Protein AF-A0A498INM0-F1 (afdb_monomer)

Secondary structure (DSSP, 8-state):
---S-SGGGTS--BPPPGGGHHHHHHHHHHHT---SBHHHHHHHTB-TT-SSS--THHHHHHHHHHHHHHHHHHHHHH-TT--HHHHHHHHHHHS-HHHHHHHHHHTTGGGG-B---HHHHHHHHHHHHHHHHHTTS-GGGGGT-TTS---HHHHHHHHHHHHHHHHHTTT-HHHHHHS--STHHHHSSHHHHS--

Radius of gyration: 17.21 Å; Cα contacts (8 Å, |Δi|>4): 238; chains: 1; bounding box: 38×38×50 Å

Organism: Malus domestica (NCBI:txid3750)

Structure (mmCIF, N/CA/C/O backbone):
data_AF-A0A498INM0-F1
#
_entry.id   AF-A0A498INM0-F1
#
loop_
_atom_site.group_PDB
_atom_site.id
_atom_site.type_symbol
_atom_site.label_atom_id
_atom_site.label_alt_id
_atom_site.label_comp_id
_atom_site.label_asym_id
_atom_site.label_entity_id
_atom_site.label_seq_id
_atom_site.pdbx_PDB_ins_code
_atom_site.Cartn_x
_atom_site.Cartn_y
_atom_site.Cartn_z
_atom_site.occupancy
_atom_site.B_iso_or_equiv
_atom_site.auth_seq_id
_atom_site.auth_comp_id
_atom_site.auth_asym_id
_atom_site.auth_atom_id
_atom_site.pdbx_PDB_model_num
ATOM 1 N N . MET A 1 1 ? 7.827 18.579 -17.043 1.00 36.16 1 MET A N 1
ATOM 2 C CA . MET A 1 1 ? 6.729 18.097 -17.907 1.00 36.16 1 MET A CA 1
ATOM 3 C C . MET A 1 1 ? 5.578 17.664 -17.006 1.00 36.16 1 MET A C 1
ATOM 5 O O . MET A 1 1 ? 5.654 16.605 -16.401 1.00 36.16 1 MET A O 1
ATOM 9 N N . LYS A 1 2 ? 4.585 18.543 -16.798 1.00 40.03 2 LYS A N 1
ATOM 10 C CA . LYS A 1 2 ? 3.375 18.254 -16.011 1.00 40.03 2 LYS A CA 1
ATOM 11 C C . LYS A 1 2 ? 2.430 17.431 -16.885 1.00 40.03 2 LYS A C 1
ATOM 13 O O . LYS A 1 2 ? 1.734 17.988 -17.725 1.00 40.03 2 LYS A O 1
ATOM 18 N N . LEU A 1 3 ? 2.437 16.120 -16.713 1.00 40.34 3 LEU A N 1
ATOM 19 C CA . LEU A 1 3 ? 1.325 15.263 -17.110 1.00 40.34 3 LEU A CA 1
ATOM 20 C C . LEU A 1 3 ? 0.673 14.816 -15.796 1.00 40.34 3 LEU A C 1
ATOM 22 O O . LEU A 1 3 ? 1.396 14.590 -14.835 1.00 40.34 3 LEU A O 1
ATOM 26 N N . PHE A 1 4 ? -0.655 14.722 -15.741 1.00 43.41 4 PHE A N 1
ATOM 27 C CA . PHE A 1 4 ? -1.456 14.305 -14.571 1.00 43.41 4 PHE A CA 1
ATOM 28 C C . PHE A 1 4 ? -1.845 15.384 -13.550 1.00 43.41 4 PHE A C 1
ATOM 30 O O . PHE A 1 4 ? -1.725 15.168 -12.352 1.00 43.41 4 PHE A O 1
ATOM 37 N N . THR A 1 5 ? -2.413 16.510 -13.989 1.00 41.59 5 THR A N 1
ATOM 38 C CA . THR A 1 5 ? -3.389 17.232 -13.145 1.00 41.59 5 THR A CA 1
ATOM 39 C C . THR A 1 5 ? -4.464 17.882 -14.013 1.00 41.59 5 THR A C 1
ATOM 41 O O . THR A 1 5 ? -4.402 19.063 -14.348 1.00 41.59 5 THR A O 1
ATOM 44 N N . THR A 1 6 ? -5.456 17.092 -14.405 1.00 38.94 6 THR A N 1
ATOM 45 C CA . THR A 1 6 ? -6.797 17.574 -14.769 1.00 38.94 6 THR A CA 1
ATOM 46 C C . THR A 1 6 ? -7.778 16.488 -14.344 1.00 38.94 6 THR A C 1
ATOM 48 O O . THR A 1 6 ? -7.463 15.307 -14.494 1.00 38.94 6 THR A O 1
ATOM 51 N N . SER A 1 7 ? -8.942 16.852 -13.802 1.00 46.72 7 SER A N 1
ATOM 52 C CA . SER A 1 7 ? -9.977 15.895 -13.364 1.00 46.72 7 SER A CA 1
ATOM 53 C C . SER A 1 7 ? -10.361 14.898 -14.468 1.00 46.72 7 SER A C 1
ATOM 55 O O . SER A 1 7 ? -10.573 13.728 -14.186 1.00 46.72 7 SER A O 1
ATOM 57 N N . ALA A 1 8 ? -10.288 15.316 -15.736 1.00 45.91 8 ALA A N 1
ATOM 58 C CA . ALA A 1 8 ? -10.492 14.471 -16.916 1.00 45.91 8 ALA A CA 1
ATOM 59 C C . ALA A 1 8 ? -9.473 13.319 -17.103 1.00 45.91 8 ALA A C 1
ATOM 61 O O . ALA A 1 8 ? -9.671 12.458 -17.955 1.00 45.91 8 ALA A O 1
ATOM 62 N N . SER A 1 9 ? -8.360 13.300 -16.358 1.00 53.38 9 SER A N 1
ATOM 63 C CA . SER A 1 9 ? -7.307 12.279 -16.483 1.00 53.38 9 SER A CA 1
ATOM 64 C C . SER A 1 9 ? -7.474 11.065 -15.562 1.00 53.38 9 SER A C 1
ATOM 66 O O . SER A 1 9 ? -6.839 10.044 -15.825 1.00 53.38 9 SER A O 1
ATOM 68 N N . LEU A 1 10 ? -8.314 11.149 -14.519 1.00 54.47 10 LEU A N 1
ATOM 69 C CA . LEU A 1 10 ? -8.548 10.029 -13.595 1.00 54.47 10 LEU A CA 1
ATOM 70 C C . LEU A 1 10 ? -9.500 8.973 -14.174 1.00 54.47 10 LEU A C 1
ATOM 72 O O . LEU A 1 10 ? -9.303 7.791 -13.922 1.00 54.47 10 LEU A O 1
ATOM 76 N N . ASP A 1 11 ? -10.461 9.377 -15.007 1.00 59.47 11 ASP A N 1
ATOM 77 C CA . ASP A 1 11 ? -11.461 8.474 -15.603 1.00 59.47 11 ASP A CA 1
ATOM 78 C C . ASP A 1 11 ? -10.972 7.738 -16.860 1.00 59.47 11 ASP A C 1
ATOM 80 O O . ASP A 1 11 ? -11.730 7.022 -17.515 1.00 59.47 11 ASP A O 1
ATOM 84 N N . ARG A 1 12 ? -9.705 7.924 -17.244 1.00 72.62 12 ARG A N 1
ATOM 85 C CA . ARG A 1 12 ? -9.164 7.328 -18.463 1.00 72.62 12 ARG A CA 1
ATOM 86 C C . ARG A 1 12 ? -8.779 5.877 -18.211 1.00 72.62 12 ARG A C 1
ATOM 88 O O . ARG A 1 12 ? -7.873 5.607 -17.424 1.00 72.62 12 ARG A O 1
ATOM 95 N N . GLU A 1 13 ? -9.397 4.966 -18.955 1.00 83.69 13 GLU A N 1
ATOM 96 C CA . GLU A 1 13 ? -8.939 3.582 -19.013 1.00 83.69 13 GLU A CA 1
ATOM 97 C C . GLU A 1 13 ? -7.529 3.536 -19.605 1.00 83.69 13 GLU A C 1
ATOM 99 O O . GLU A 1 13 ? -7.297 3.876 -20.770 1.00 83.69 13 GLU A O 1
ATOM 104 N N . LEU A 1 14 ? -6.559 3.171 -18.772 1.00 88.50 14 LEU A N 1
ATOM 105 C CA . LEU A 1 14 ? -5.150 3.153 -19.136 1.00 88.50 14 LEU A CA 1
ATOM 106 C C . LEU A 1 14 ? -4.568 1.792 -18.805 1.00 88.50 14 LEU A C 1
ATOM 108 O O . LEU A 1 14 ? -4.670 1.315 -17.680 1.00 88.50 14 LEU A O 1
ATOM 112 N N . GLN A 1 15 ? -3.922 1.197 -19.800 1.00 91.50 15 GLN A N 1
ATOM 113 C CA . GLN A 1 15 ? -3.212 -0.066 -19.655 1.00 91.50 15 GLN A CA 1
ATOM 114 C C . GLN A 1 15 ? -1.792 0.172 -19.111 1.00 91.50 15 GLN A C 1
ATOM 116 O O . GLN A 1 15 ? -1.214 1.245 -19.362 1.00 91.50 15 GLN A O 1
ATOM 121 N N . PRO A 1 16 ? -1.229 -0.804 -18.373 1.00 91.69 16 PRO A N 1
ATOM 122 C CA . PRO A 1 16 ? 0.144 -0.726 -17.893 1.00 91.69 16 PRO A CA 1
ATOM 123 C C . PRO A 1 16 ? 1.129 -0.859 -19.061 1.00 91.69 16 PRO A C 1
ATOM 125 O O . PRO A 1 16 ? 0.754 -1.230 -20.179 1.00 91.69 16 PRO A O 1
ATOM 128 N N . SER A 1 17 ? 2.401 -0.567 -18.808 1.00 92.38 17 SER A N 1
ATOM 129 C CA . SER A 1 17 ? 3.482 -0.930 -19.724 1.00 92.38 17 SER A CA 1
ATOM 130 C C . SER A 1 17 ? 3.533 -2.447 -19.946 1.00 92.38 17 SER A C 1
ATOM 132 O O . SER A 1 17 ? 3.092 -3.234 -19.105 1.00 92.38 17 SER A O 1
ATOM 134 N N . LEU A 1 18 ? 4.072 -2.867 -21.097 1.00 92.19 18 LEU A N 1
ATOM 135 C CA . LEU A 1 18 ? 4.142 -4.284 -21.464 1.00 92.19 18 LEU A CA 1
ATOM 136 C C . LEU A 1 18 ? 4.908 -5.104 -20.415 1.00 92.19 18 LEU A C 1
ATOM 138 O O . LEU A 1 18 ? 4.471 -6.191 -20.057 1.00 92.19 18 LEU A O 1
ATOM 142 N N . GLU A 1 19 ? 5.994 -4.538 -19.887 1.00 92.50 19 GLU A N 1
ATOM 143 C CA . GLU A 1 19 ? 6.854 -5.151 -18.868 1.00 92.50 19 GLU A CA 1
ATOM 144 C C . GLU A 1 19 ? 6.132 -5.376 -17.533 1.00 92.50 19 GLU A C 1
ATOM 146 O O . GLU A 1 19 ? 6.412 -6.345 -16.838 1.00 92.50 19 GLU A O 1
ATOM 151 N N . MET A 1 20 ? 5.187 -4.500 -17.176 1.00 95.38 20 MET A N 1
ATOM 152 C CA . MET A 1 20 ? 4.489 -4.543 -15.885 1.00 95.38 20 MET A CA 1
ATOM 153 C C . MET A 1 20 ? 3.111 -5.198 -15.955 1.00 95.38 20 MET A C 1
ATOM 155 O O . MET A 1 20 ? 2.422 -5.286 -14.939 1.00 95.38 20 MET A O 1
ATOM 159 N N . LYS A 1 21 ? 2.686 -5.662 -17.135 1.00 95.38 21 LYS A N 1
ATOM 160 C CA . L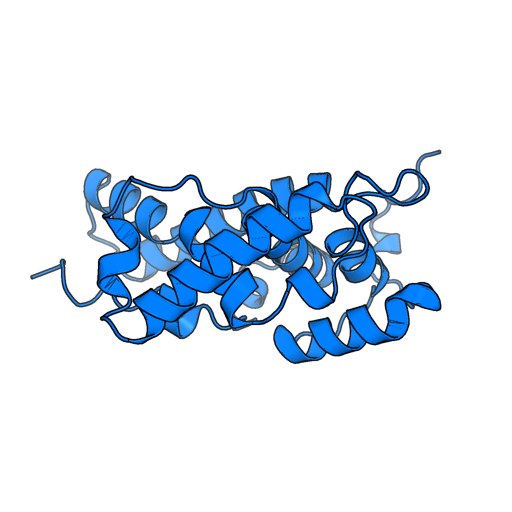YS A 1 21 ? 1.335 -6.186 -17.361 1.00 95.38 21 LYS A CA 1
ATOM 161 C C . LYS A 1 21 ? 0.989 -7.351 -16.434 1.00 95.38 21 LYS A C 1
ATOM 163 O O . LYS A 1 21 ? -0.100 -7.358 -15.853 1.00 95.38 21 LYS A O 1
ATOM 168 N N . ASP A 1 22 ? 1.904 -8.300 -16.279 1.00 96.75 22 ASP A N 1
ATOM 169 C CA . ASP A 1 22 ? 1.677 -9.493 -15.463 1.00 96.75 22 ASP A CA 1
ATOM 170 C C . ASP A 1 22 ? 1.673 -9.147 -13.972 1.00 96.75 22 ASP A C 1
ATOM 172 O O . ASP A 1 22 ? 0.740 -9.527 -13.263 1.00 96.75 22 ASP A O 1
ATOM 176 N N . SER A 1 23 ? 2.630 -8.328 -13.523 1.00 96.62 23 SER A N 1
ATOM 177 C CA . SER A 1 23 ? 2.710 -7.840 -12.141 1.00 96.62 23 SER A CA 1
ATOM 178 C C . SER A 1 23 ? 1.467 -7.063 -11.719 1.00 96.62 23 SER A C 1
ATOM 180 O O . SER A 1 23 ? 0.902 -7.309 -10.655 1.00 96.62 23 SER A O 1
ATOM 182 N N . VAL A 1 24 ? 0.990 -6.163 -12.580 1.00 96.62 24 VAL A N 1
ATOM 183 C CA . VAL A 1 24 ? -0.244 -5.404 -12.353 1.00 96.62 24 VAL A CA 1
ATOM 184 C C . VAL A 1 24 ? -1.444 -6.345 -12.287 1.00 96.62 24 VAL A C 1
ATOM 186 O O . VAL A 1 24 ? -2.212 -6.276 -11.335 1.00 96.62 24 VAL A O 1
ATOM 189 N N . THR A 1 25 ? -1.582 -7.273 -13.236 1.00 96.06 25 THR A N 1
ATOM 190 C CA . THR A 1 25 ? -2.710 -8.221 -13.261 1.00 96.06 25 THR A CA 1
ATOM 191 C C . THR A 1 25 ? -2.727 -9.133 -12.031 1.00 96.06 25 THR A C 1
ATOM 193 O O . THR A 1 25 ? -3.792 -9.457 -11.505 1.00 96.06 25 THR A O 1
ATOM 196 N N . ALA A 1 26 ? -1.558 -9.574 -11.564 1.00 95.44 26 ALA A N 1
ATOM 197 C CA . ALA A 1 26 ? -1.440 -10.363 -10.346 1.00 95.44 26 ALA A CA 1
ATOM 198 C C . ALA A 1 26 ? -1.811 -9.536 -9.109 1.00 95.44 26 ALA A C 1
ATOM 200 O O . ALA A 1 26 ? -2.607 -9.991 -8.287 1.00 95.44 26 ALA A O 1
ATOM 201 N N . MET A 1 27 ? -1.316 -8.299 -9.019 1.00 94.50 27 MET A N 1
ATOM 202 C CA . MET A 1 27 ? -1.630 -7.407 -7.909 1.00 94.50 27 MET A CA 1
ATOM 203 C C . MET A 1 27 ? -3.126 -7.071 -7.845 1.00 94.50 27 MET A C 1
ATOM 205 O O . MET A 1 27 ? -3.697 -7.140 -6.763 1.00 94.50 27 MET A O 1
ATOM 209 N N . GLU A 1 28 ? -3.796 -6.821 -8.978 1.00 93.88 28 GLU A N 1
ATOM 210 C CA . GLU A 1 28 ? -5.260 -6.632 -9.050 1.00 93.88 28 GLU A CA 1
ATOM 211 C C . GLU A 1 28 ? -6.034 -7.793 -8.414 1.00 93.88 28 GLU A C 1
ATOM 213 O O . GLU A 1 28 ? -6.997 -7.580 -7.674 1.00 93.88 28 GLU A O 1
ATOM 218 N N . LYS A 1 29 ? -5.588 -9.033 -8.656 1.00 92.25 29 LYS A N 1
ATOM 219 C CA . LYS A 1 29 ? -6.187 -10.233 -8.053 1.00 92.25 29 LYS A CA 1
ATOM 220 C C . LYS A 1 29 ? -5.929 -10.309 -6.552 1.00 92.25 29 LYS A C 1
ATOM 222 O O . LYS A 1 29 ? -6.833 -10.685 -5.813 1.00 92.25 29 LYS A O 1
ATOM 227 N N . ILE A 1 30 ? -4.722 -9.954 -6.107 1.00 90.00 30 ILE A N 1
ATOM 228 C CA . ILE A 1 30 ? -4.337 -9.975 -4.688 1.00 90.00 30 ILE A CA 1
ATOM 229 C C . ILE A 1 30 ? -5.150 -8.958 -3.884 1.00 90.00 30 ILE A C 1
ATOM 231 O O . ILE A 1 30 ? -5.625 -9.280 -2.795 1.00 90.00 30 ILE A O 1
ATOM 235 N N . VAL A 1 31 ? -5.329 -7.743 -4.411 1.00 89.06 31 VAL A N 1
ATOM 236 C CA . VAL A 1 31 ? -6.095 -6.688 -3.725 1.00 89.06 31 VAL A CA 1
ATOM 237 C C . VAL A 1 31 ? -7.600 -6.776 -3.963 1.00 89.06 31 VAL A C 1
ATOM 239 O O . VAL A 1 31 ? -8.363 -6.124 -3.255 1.00 89.06 31 VAL A O 1
ATOM 242 N N . GLY A 1 32 ? -8.038 -7.570 -4.944 1.00 89.88 32 GLY A N 1
ATOM 243 C CA . GLY A 1 32 ? -9.448 -7.715 -5.300 1.00 89.88 32 GLY A CA 1
ATOM 244 C C . GLY A 1 32 ? -10.058 -6.453 -5.919 1.00 89.88 32 GLY A C 1
ATOM 245 O O . GLY A 1 32 ? -11.260 -6.234 -5.785 1.00 89.88 32 GLY A O 1
ATOM 246 N N . HIS A 1 33 ? -9.246 -5.619 -6.579 1.00 90.88 33 HIS A N 1
ATOM 247 C CA . HIS A 1 33 ? -9.669 -4.372 -7.228 1.00 90.88 33 HIS A CA 1
ATOM 248 C C . HIS A 1 33 ? -9.219 -4.365 -8.688 1.00 90.88 33 HIS A C 1
ATOM 250 O O . HIS A 1 33 ? -8.045 -4.586 -8.978 1.00 90.88 33 HIS A O 1
ATOM 256 N N . ASN A 1 34 ? -10.154 -4.106 -9.602 1.00 92.56 34 ASN A N 1
ATOM 257 C CA . ASN A 1 34 ? -9.868 -3.949 -11.027 1.00 92.56 34 ASN A CA 1
ATOM 258 C C . ASN A 1 34 ? -9.750 -2.456 -11.334 1.00 92.56 34 ASN A C 1
ATOM 260 O O . ASN A 1 34 ? -10.729 -1.721 -11.183 1.00 92.56 34 ASN A O 1
ATOM 264 N N . PHE A 1 35 ? -8.559 -2.015 -11.730 1.00 93.00 35 PHE A N 1
ATOM 265 C CA . PHE A 1 35 ? -8.279 -0.600 -11.929 1.00 93.00 35 PHE A CA 1
ATOM 266 C C . PHE A 1 35 ? -8.770 -0.146 -13.294 1.00 93.00 35 PHE A C 1
ATOM 268 O O . PHE A 1 35 ? -8.470 -0.766 -14.320 1.00 93.00 35 PHE A O 1
ATOM 275 N N . LYS A 1 36 ? -9.422 1.018 -13.327 1.00 92.50 36 LYS A N 1
ATOM 276 C CA . LYS A 1 36 ? -9.659 1.720 -14.594 1.00 92.50 36 LYS A CA 1
ATOM 277 C C . LYS A 1 36 ? -8.329 2.228 -15.138 1.00 92.50 36 LYS A C 1
ATOM 279 O O . LYS A 1 36 ? -7.974 1.989 -16.293 1.00 92.50 36 LYS A O 1
ATOM 284 N N . ASN A 1 37 ? -7.551 2.886 -14.282 1.00 93.00 37 ASN A N 1
ATOM 285 C CA . ASN A 1 37 ? -6.231 3.386 -14.630 1.00 93.00 37 ASN A CA 1
ATOM 286 C C . ASN A 1 37 ? -5.133 2.488 -14.046 1.00 93.00 37 ASN A C 1
ATOM 288 O O . ASN A 1 37 ? -4.579 2.749 -12.976 1.00 93.00 37 ASN A O 1
ATOM 292 N N . LYS A 1 38 ? -4.753 1.448 -14.793 1.00 95.19 38 LYS A N 1
ATOM 293 C CA . LYS A 1 38 ? -3.728 0.477 -14.381 1.00 95.19 38 LYS A CA 1
ATOM 294 C C . LYS A 1 38 ? -2.323 1.070 -14.263 1.00 95.19 38 LYS A C 1
ATOM 296 O O . LYS A 1 38 ? -1.463 0.480 -13.613 1.00 95.19 38 LYS A O 1
ATOM 301 N N . ARG A 1 39 ? -2.079 2.257 -14.835 1.00 94.56 39 ARG A N 1
ATOM 302 C CA . ARG A 1 39 ? -0.809 2.975 -14.643 1.00 94.56 39 ARG A CA 1
ATOM 303 C C . ARG A 1 39 ? -0.640 3.499 -13.219 1.00 94.56 39 ARG A C 1
ATOM 305 O O . ARG A 1 39 ? 0.496 3.675 -12.795 1.00 94.56 39 ARG A O 1
ATOM 312 N N . LEU A 1 40 ? -1.731 3.708 -12.475 1.00 95.12 40 LEU A N 1
ATOM 313 C CA . LEU A 1 40 ? -1.651 4.024 -11.045 1.00 95.12 40 LEU A CA 1
ATOM 314 C C . LEU A 1 40 ? -1.059 2.852 -10.263 1.00 95.12 40 LEU A C 1
ATOM 316 O O . LEU A 1 40 ? -0.190 3.059 -9.419 1.00 95.12 40 LEU A O 1
ATOM 320 N N . LEU A 1 41 ? -1.492 1.625 -10.573 1.00 96.31 41 LEU A N 1
ATOM 321 C CA . LEU A 1 41 ? -0.945 0.429 -9.941 1.00 96.31 41 LEU A CA 1
ATOM 322 C C . LEU A 1 41 ? 0.499 0.172 -10.379 1.00 96.31 41 LEU A C 1
ATOM 324 O O . LEU A 1 41 ? 1.338 -0.159 -9.551 1.00 96.31 41 LEU A O 1
ATOM 328 N N . GLU A 1 42 ? 0.821 0.393 -11.655 1.00 96.88 42 GLU A N 1
ATOM 329 C CA . GLU A 1 42 ? 2.207 0.331 -12.127 1.00 96.88 42 GLU A CA 1
ATOM 330 C C . GLU A 1 42 ? 3.119 1.310 -11.365 1.00 96.88 42 GLU A C 1
ATOM 332 O O . GLU A 1 42 ? 4.204 0.929 -10.923 1.00 96.88 42 GLU A O 1
ATOM 337 N N . GLU A 1 43 ? 2.685 2.560 -11.177 1.00 96.75 43 GLU A N 1
ATOM 338 C CA . GLU A 1 43 ? 3.424 3.550 -10.390 1.00 96.75 43 GLU A CA 1
ATOM 339 C C . GLU A 1 43 ? 3.579 3.105 -8.928 1.00 96.75 43 GLU A C 1
ATOM 341 O O . GLU A 1 43 ? 4.674 3.192 -8.371 1.00 96.75 43 GLU A O 1
ATOM 346 N N . ALA A 1 44 ? 2.516 2.571 -8.320 1.00 97.19 44 ALA A N 1
ATOM 347 C CA . ALA A 1 44 ? 2.548 2.044 -6.956 1.00 97.19 44 ALA A CA 1
ATOM 348 C C . ALA A 1 44 ? 3.540 0.881 -6.780 1.00 97.19 44 ALA A C 1
ATOM 350 O O . ALA A 1 44 ? 4.107 0.726 -5.698 1.00 97.19 44 ALA A O 1
ATOM 351 N N . LEU A 1 45 ? 3.791 0.117 -7.845 1.00 97.06 45 LEU A N 1
ATOM 352 C CA . LEU A 1 45 ? 4.730 -1.004 -7.893 1.00 97.06 45 LEU A CA 1
ATOM 353 C C . LEU A 1 45 ? 6.106 -0.621 -8.463 1.00 97.06 45 LEU A C 1
ATOM 355 O O . LEU A 1 45 ? 6.868 -1.496 -8.864 1.00 97.06 45 LEU A O 1
ATOM 359 N N . THR A 1 46 ? 6.460 0.667 -8.511 1.00 96.38 46 THR A N 1
ATOM 360 C CA . THR A 1 46 ? 7.754 1.121 -9.048 1.00 96.38 46 THR A CA 1
ATOM 361 C C . THR A 1 46 ? 8.619 1.770 -7.975 1.00 96.38 46 THR A C 1
ATOM 363 O O . THR A 1 46 ? 8.308 2.848 -7.466 1.00 96.38 46 THR A O 1
ATOM 366 N N . HIS A 1 47 ? 9.740 1.131 -7.638 1.00 95.88 47 HIS A N 1
ATOM 367 C CA . HIS A 1 47 ? 10.697 1.648 -6.661 1.00 95.88 47 HIS A CA 1
ATOM 368 C C . HIS A 1 47 ? 11.537 2.805 -7.227 1.00 95.88 47 HIS A C 1
ATOM 370 O O . HIS A 1 47 ? 11.827 2.865 -8.420 1.00 95.88 47 HIS A O 1
ATOM 376 N N . SER A 1 48 ? 12.010 3.702 -6.355 1.00 93.25 48 SER A N 1
ATOM 377 C CA . SER A 1 48 ? 12.806 4.882 -6.733 1.00 93.25 48 SER A CA 1
ATOM 378 C C . SER A 1 48 ? 14.182 4.575 -7.332 1.00 93.25 48 SER A C 1
ATOM 380 O O . SER A 1 48 ? 14.821 5.473 -7.868 1.00 93.25 48 SER A O 1
ATOM 382 N N . SER A 1 49 ? 14.648 3.323 -7.273 1.00 93.06 49 SER A N 1
ATOM 383 C CA . SER A 1 49 ? 15.837 2.879 -8.024 1.00 93.06 49 SER A CA 1
ATOM 384 C C . SER A 1 49 ? 15.621 2.909 -9.540 1.00 93.06 49 SER A C 1
ATOM 386 O O . SER A 1 49 ? 16.584 2.878 -10.296 1.00 93.06 49 SER A O 1
ATOM 388 N N . ILE A 1 50 ? 14.365 2.920 -9.989 1.00 94.25 50 ILE A N 1
ATOM 389 C CA . ILE A 1 50 ? 13.995 3.009 -11.396 1.00 94.25 50 ILE A CA 1
ATOM 390 C C . ILE A 1 50 ? 13.771 4.483 -11.731 1.00 94.25 50 ILE A C 1
ATOM 392 O O . ILE A 1 50 ? 12.755 5.066 -11.371 1.00 94.25 50 ILE A O 1
ATOM 396 N N . THR A 1 51 ? 14.731 5.103 -12.409 1.00 89.75 51 THR A N 1
ATOM 397 C CA . THR A 1 51 ? 14.757 6.562 -12.609 1.00 89.75 51 THR A CA 1
ATOM 398 C C . THR A 1 51 ? 13.906 7.049 -13.782 1.00 89.75 51 THR A C 1
ATOM 400 O O . THR A 1 51 ? 13.524 8.217 -13.819 1.00 89.75 51 THR A O 1
ATOM 403 N N . TYR A 1 52 ? 13.589 6.170 -14.737 1.00 88.31 52 TYR A N 1
ATOM 404 C CA . TYR A 1 52 ? 12.838 6.517 -15.951 1.00 88.31 52 TYR A CA 1
ATOM 405 C C . TYR A 1 52 ? 11.317 6.585 -15.747 1.00 88.31 52 TYR A C 1
ATOM 407 O O . TYR A 1 52 ? 10.610 7.123 -16.599 1.00 88.31 52 TYR A O 1
ATOM 415 N N . PHE A 1 53 ? 10.810 6.060 -14.630 1.00 89.62 53 PHE A N 1
ATOM 416 C CA . PHE A 1 53 ? 9.383 5.997 -14.320 1.00 89.62 53 PHE A CA 1
ATOM 417 C C . PHE A 1 53 ? 9.076 6.727 -13.004 1.00 89.62 53 PHE A C 1
ATOM 419 O O . PHE A 1 53 ? 9.933 6.786 -12.120 1.00 89.62 53 PHE A O 1
ATOM 426 N N . PRO A 1 54 ? 7.859 7.277 -12.833 1.00 90.38 54 PRO A N 1
ATOM 427 C CA . PRO A 1 54 ? 7.421 7.784 -11.540 1.00 90.38 54 PRO A CA 1
ATOM 428 C C . PRO A 1 54 ? 7.495 6.685 -10.477 1.00 90.38 54 PRO A C 1
ATOM 430 O O . PRO A 1 54 ? 7.027 5.568 -10.694 1.00 90.38 54 PRO A O 1
ATOM 433 N N . SER A 1 55 ? 8.095 7.008 -9.333 1.00 94.12 55 SER A N 1
ATOM 434 C CA . SER A 1 55 ? 8.178 6.078 -8.205 1.00 94.12 55 SER A CA 1
ATOM 435 C C . SER A 1 55 ? 6.929 6.133 -7.330 1.00 94.12 55 SER A C 1
ATOM 437 O O . SER A 1 55 ? 6.281 7.177 -7.218 1.00 94.12 55 SER A O 1
ATOM 439 N N . TYR A 1 56 ? 6.687 5.058 -6.586 1.00 96.25 56 TYR A N 1
ATOM 440 C CA . TYR A 1 56 ? 5.556 4.924 -5.673 1.00 96.25 56 TYR A CA 1
ATOM 441 C C . TYR A 1 56 ? 5.516 5.972 -4.546 1.00 96.25 56 TYR A C 1
ATOM 443 O O . TYR A 1 56 ? 4.514 6.084 -3.843 1.00 96.25 56 TYR A O 1
ATOM 451 N N . LYS A 1 57 ? 6.595 6.737 -4.316 1.00 96.12 57 LYS A N 1
ATOM 452 C CA . LYS A 1 57 ? 6.790 7.569 -3.114 1.00 96.12 57 LYS A CA 1
ATOM 453 C C . LYS A 1 57 ? 5.663 8.573 -2.870 1.00 96.12 57 LYS A C 1
ATOM 455 O O . LYS A 1 57 ? 5.233 8.726 -1.730 1.00 96.12 57 LYS A O 1
ATOM 460 N N . ARG A 1 58 ? 5.152 9.237 -3.914 1.00 96.25 58 ARG A N 1
ATOM 461 C CA . ARG A 1 58 ? 4.037 10.191 -3.749 1.00 96.25 58 ARG A CA 1
ATOM 462 C C . ARG A 1 58 ? 2.729 9.487 -3.379 1.00 96.25 58 ARG A C 1
ATOM 464 O O . ARG A 1 58 ? 1.940 10.030 -2.612 1.00 96.25 58 ARG A O 1
ATOM 471 N N . LEU A 1 59 ? 2.520 8.284 -3.916 1.00 96.69 59 LEU A N 1
ATOM 472 C CA . LEU A 1 59 ? 1.366 7.454 -3.599 1.00 96.69 59 LEU A CA 1
ATOM 473 C C . LEU A 1 59 ? 1.477 6.935 -2.167 1.00 96.69 59 LEU A C 1
ATOM 475 O O . LEU A 1 59 ? 0.502 7.023 -1.440 1.00 96.69 59 LEU A O 1
ATOM 479 N N . ALA A 1 60 ? 2.660 6.514 -1.713 1.00 96.62 60 ALA A N 1
ATOM 480 C CA . ALA A 1 60 ? 2.866 6.090 -0.328 1.00 96.62 60 ALA A CA 1
ATOM 481 C C . ALA A 1 60 ? 2.503 7.196 0.682 1.00 96.62 60 ALA A C 1
ATOM 483 O O . ALA A 1 60 ? 1.793 6.937 1.647 1.00 96.62 60 ALA A O 1
ATOM 484 N N . VAL A 1 61 ? 2.894 8.451 0.421 1.00 96.50 61 VAL A N 1
ATOM 485 C CA . VAL A 1 61 ? 2.509 9.594 1.276 1.00 96.50 61 VAL A CA 1
ATOM 486 C C . VAL A 1 61 ? 0.988 9.795 1.308 1.00 96.50 61 VAL A C 1
ATOM 488 O O . VAL A 1 61 ? 0.415 10.005 2.375 1.00 96.50 61 VAL A O 1
ATOM 491 N N . LEU A 1 62 ? 0.318 9.712 0.154 1.00 96.50 62 LEU A N 1
ATOM 492 C CA . LEU A 1 62 ? -1.144 9.804 0.088 1.00 96.50 62 LEU A CA 1
ATOM 493 C C . LEU A 1 62 ? -1.823 8.626 0.806 1.00 96.50 62 LEU A C 1
ATOM 495 O O . LEU A 1 62 ? -2.836 8.812 1.476 1.00 96.50 62 LEU A O 1
ATOM 499 N N . GLY A 1 63 ? -1.266 7.427 0.666 1.00 94.25 63 GLY A N 1
ATOM 500 C CA . GLY A 1 63 ? -1.788 6.188 1.228 1.00 94.25 63 GLY A CA 1
ATOM 501 C C . GLY A 1 63 ? -1.705 6.148 2.741 1.00 94.25 63 GLY A C 1
ATOM 502 O O . GLY A 1 63 ? -2.685 5.784 3.381 1.00 94.25 63 GLY A O 1
ATOM 503 N N . ASP A 1 64 ? -0.587 6.594 3.312 1.00 93.00 64 ASP A N 1
ATOM 504 C CA . ASP A 1 64 ? -0.408 6.747 4.759 1.00 93.00 64 ASP A CA 1
ATOM 505 C C . ASP A 1 64 ? -1.518 7.627 5.363 1.00 93.00 64 ASP A C 1
ATOM 507 O O . ASP A 1 64 ? -2.223 7.218 6.291 1.00 93.00 64 ASP A O 1
ATOM 511 N N . ALA A 1 65 ? -1.775 8.789 4.749 1.00 94.50 65 ALA A N 1
ATOM 512 C CA . ALA A 1 65 ? -2.847 9.688 5.169 1.00 94.50 65 ALA A CA 1
ATOM 513 C C . ALA A 1 65 ? -4.249 9.077 4.972 1.00 94.50 65 ALA A C 1
ATOM 515 O O . ALA A 1 65 ? -5.097 9.169 5.864 1.00 94.50 65 ALA A O 1
ATOM 516 N N . ALA A 1 66 ? -4.504 8.441 3.823 1.00 93.25 66 ALA A N 1
ATOM 517 C CA . ALA A 1 66 ? -5.799 7.845 3.500 1.00 93.25 66 ALA A CA 1
ATOM 518 C C . ALA A 1 66 ? -6.143 6.668 4.427 1.00 93.25 66 ALA A C 1
ATOM 520 O O . ALA A 1 66 ? -7.246 6.621 4.973 1.00 93.25 66 ALA A O 1
ATOM 521 N N . LEU A 1 67 ? -5.195 5.756 4.666 1.00 90.81 67 LEU A N 1
ATOM 522 C CA . LEU A 1 67 ? -5.349 4.624 5.584 1.00 90.81 67 LEU A CA 1
ATOM 523 C C . LEU A 1 67 ? -5.520 5.101 7.030 1.00 90.81 67 LEU A C 1
ATOM 525 O O . LEU A 1 67 ? -6.393 4.603 7.745 1.00 90.81 67 LEU A O 1
ATOM 529 N N . GLY A 1 68 ? -4.748 6.110 7.447 1.00 90.56 68 GLY A N 1
ATOM 530 C CA . GLY A 1 68 ? -4.887 6.740 8.759 1.00 90.56 68 GLY A CA 1
ATOM 531 C C . GLY A 1 68 ? -6.279 7.334 8.983 1.00 90.56 68 GLY A C 1
ATOM 532 O O . GLY A 1 68 ? -6.886 7.135 10.043 1.00 90.56 68 GLY A O 1
ATOM 533 N N . LEU A 1 69 ? -6.823 8.025 7.980 1.00 92.56 69 LEU A N 1
ATOM 534 C CA . LEU A 1 69 ? -8.164 8.604 8.041 1.00 92.56 69 LEU A CA 1
ATOM 535 C C . LEU A 1 69 ? -9.262 7.535 7.979 1.00 92.56 69 LEU A C 1
ATOM 537 O O . LEU A 1 69 ? -10.216 7.610 8.754 1.00 92.56 69 LEU A O 1
ATOM 541 N N . ALA A 1 70 ? -9.118 6.520 7.123 1.00 89.50 70 ALA A N 1
ATOM 542 C CA . ALA A 1 70 ? -10.055 5.402 7.033 1.00 89.50 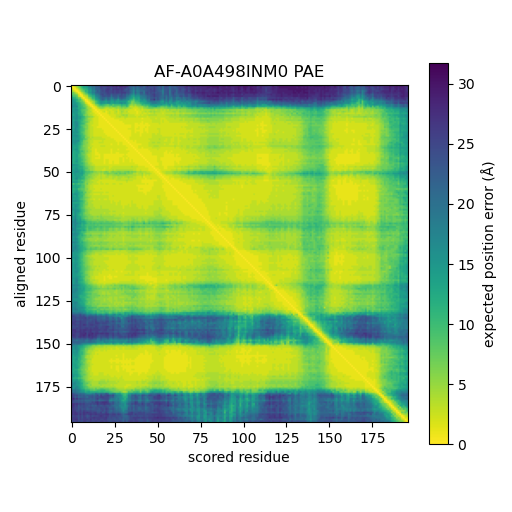70 ALA A CA 1
ATOM 543 C C . ALA A 1 70 ? -10.158 4.646 8.370 1.00 89.50 70 ALA A C 1
ATOM 545 O O . ALA A 1 70 ? -11.263 4.433 8.873 1.00 89.50 70 ALA A O 1
ATOM 546 N N . MET A 1 71 ? -9.017 4.349 9.006 1.00 86.88 71 MET A N 1
ATOM 547 C CA . MET A 1 71 ? -8.982 3.759 10.347 1.00 86.88 71 MET A CA 1
ATOM 548 C C . MET A 1 71 ? -9.640 4.669 11.385 1.00 86.88 71 MET A C 1
ATOM 550 O O . MET A 1 71 ? -10.469 4.214 12.168 1.00 86.88 71 MET A O 1
ATOM 554 N N . SER A 1 72 ? -9.300 5.961 11.387 1.00 90.44 72 SER A N 1
ATOM 555 C CA . SER A 1 72 ? -9.867 6.920 12.345 1.00 90.44 72 SER A CA 1
ATOM 556 C C . SER A 1 72 ? -11.392 6.981 12.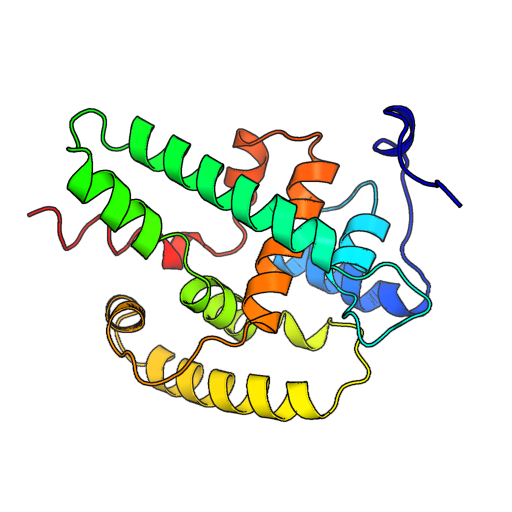226 1.00 90.44 72 SER A C 1
ATOM 558 O O . SER A 1 72 ? -12.093 6.923 13.233 1.00 90.44 72 SER A O 1
ATOM 560 N N . LYS A 1 73 ? -11.914 7.028 10.993 1.00 90.88 73 LYS A N 1
ATOM 561 C CA . LYS A 1 73 ? -13.353 7.010 10.701 1.00 90.88 73 LYS A CA 1
ATOM 562 C C . LYS A 1 73 ? -14.013 5.719 11.190 1.00 90.88 73 LYS A C 1
ATOM 564 O O . LYS A 1 73 ? -15.111 5.776 11.741 1.00 90.88 73 LYS A O 1
ATOM 569 N N . HIS A 1 74 ? -13.358 4.572 11.000 1.00 86.12 74 HIS A N 1
ATOM 570 C CA . HIS A 1 74 ? -13.852 3.285 11.481 1.00 86.12 74 HIS A CA 1
ATOM 571 C C . HIS A 1 74 ? -13.922 3.240 13.012 1.00 86.12 74 HIS A C 1
ATOM 573 O O . HIS A 1 74 ? -14.995 2.986 13.558 1.00 86.12 74 HIS A O 1
ATOM 579 N N . LEU A 1 75 ? -12.820 3.555 13.701 1.00 86.06 75 LEU A N 1
ATOM 580 C CA . LEU A 1 75 ? -12.754 3.546 15.165 1.00 86.06 75 LEU A CA 1
ATOM 581 C C . LEU A 1 75 ? -13.749 4.526 15.788 1.00 86.06 75 LEU A C 1
ATOM 583 O O . LEU A 1 75 ? -14.420 4.177 16.753 1.00 86.06 75 LEU A O 1
ATOM 587 N N . PHE A 1 76 ? -13.900 5.716 15.204 1.00 89.81 76 PHE A N 1
ATOM 588 C CA . PHE A 1 76 ? -14.822 6.736 15.706 1.00 89.81 76 PHE A CA 1
ATOM 589 C C . PHE A 1 76 ? -16.287 6.282 15.630 1.00 89.81 76 PHE A C 1
ATOM 591 O O . PHE A 1 76 ? -17.081 6.578 16.51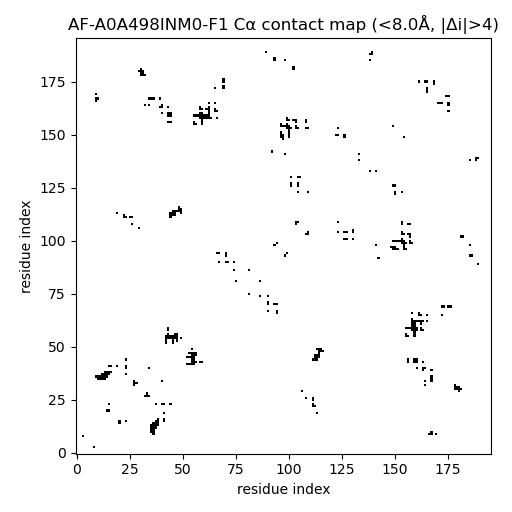7 1.00 89.81 76 PHE A O 1
ATOM 598 N N . ARG A 1 77 ? -16.650 5.527 14.583 1.00 88.44 77 ARG A N 1
ATOM 599 C CA . ARG A 1 77 ? -17.992 4.942 14.439 1.00 88.44 77 ARG A CA 1
ATOM 600 C C . ARG A 1 77 ? -18.194 3.712 15.324 1.00 88.44 77 ARG A C 1
ATOM 602 O O . ARG A 1 77 ? -19.281 3.535 15.860 1.00 88.44 77 ARG A O 1
ATOM 609 N N . ALA A 1 78 ? -17.175 2.863 15.445 1.00 86.06 78 ALA A N 1
ATOM 610 C CA . ALA A 1 78 ? -17.246 1.617 16.204 1.00 86.06 78 ALA A CA 1
ATOM 611 C C . ALA A 1 78 ? -17.231 1.846 17.725 1.00 86.06 78 ALA A C 1
ATOM 613 O O . ALA A 1 78 ? -17.879 1.102 18.457 1.00 86.06 78 ALA A O 1
ATOM 614 N N . TYR A 1 79 ? -16.540 2.891 18.195 1.00 87.75 79 TYR A N 1
ATOM 615 C CA . TYR A 1 79 ? -16.378 3.200 19.617 1.00 87.75 79 TYR A CA 1
ATOM 616 C C . TYR A 1 79 ? -16.693 4.673 19.941 1.00 87.75 79 TYR A C 1
ATOM 618 O O . TYR A 1 79 ? -15.785 5.432 20.284 1.00 87.75 79 TYR A O 1
ATOM 626 N N . PRO A 1 80 ? -17.972 5.098 19.896 1.00 90.44 80 PRO A N 1
ATOM 627 C CA . PRO A 1 80 ? -18.351 6.509 20.056 1.00 90.44 80 PRO A CA 1
ATOM 628 C C . PRO A 1 80 ? -17.959 7.141 21.400 1.00 90.44 80 PRO A C 1
ATOM 630 O O . PRO A 1 80 ? -17.804 8.353 21.488 1.00 90.44 80 PRO A O 1
ATOM 633 N N . ASN A 1 81 ? -17.801 6.320 22.442 1.00 92.44 81 ASN A N 1
ATOM 634 C CA . ASN A 1 81 ? -17.509 6.759 23.811 1.00 92.44 81 ASN A CA 1
ATOM 635 C C . ASN A 1 81 ? -16.042 6.517 24.222 1.00 92.44 81 ASN A C 1
ATOM 637 O O . ASN A 1 81 ? -15.722 6.578 25.408 1.00 92.44 81 ASN A O 1
ATOM 641 N N . MET A 1 82 ? -15.161 6.171 23.277 1.00 90.62 82 MET A N 1
ATOM 642 C CA . MET A 1 82 ? -13.743 5.934 23.557 1.00 90.62 82 MET A CA 1
ATOM 643 C C . MET A 1 82 ? -13.033 7.243 23.909 1.00 90.62 82 MET A C 1
ATOM 645 O O . MET A 1 82 ? -13.209 8.253 23.229 1.00 90.62 82 MET A O 1
ATOM 649 N N . ASP A 1 83 ? -12.202 7.224 24.951 1.00 92.62 83 ASP A N 1
ATOM 650 C CA . ASP A 1 83 ? -11.385 8.381 25.304 1.00 92.62 83 ASP A CA 1
ATOM 651 C C . ASP A 1 83 ? -10.285 8.647 24.261 1.00 92.62 83 ASP A C 1
ATOM 653 O O . ASP A 1 83 ? -9.844 7.755 23.531 1.00 92.62 83 ASP A O 1
ATOM 657 N N . GLN A 1 84 ? -9.814 9.895 24.204 1.00 91.88 84 GLN A N 1
ATOM 658 C CA . GLN A 1 84 ? -8.807 10.339 23.237 1.00 91.88 84 GLN A CA 1
ATOM 659 C C . GLN A 1 84 ? -7.506 9.517 23.301 1.00 91.88 84 GLN A C 1
ATOM 661 O O . GLN A 1 84 ? -6.887 9.273 22.262 1.00 91.88 84 GLN A O 1
ATOM 666 N N . GLY A 1 85 ? -7.084 9.104 24.501 1.00 90.75 85 GLY A N 1
ATOM 667 C CA . GLY A 1 85 ? -5.847 8.354 24.714 1.00 90.75 85 GLY A CA 1
ATOM 668 C C . GLY A 1 85 ? -5.930 6.972 24.080 1.00 90.75 85 GLY A C 1
ATOM 669 O O . GLY A 1 85 ? -5.140 6.658 23.185 1.00 90.75 85 GLY A O 1
ATOM 670 N N . LYS A 1 86 ? -6.952 6.196 24.458 1.00 87.00 86 LYS A N 1
ATOM 671 C CA . LYS A 1 86 ? -7.219 4.869 23.882 1.00 87.00 86 LYS A CA 1
ATOM 672 C C . LYS A 1 86 ? -7.484 4.933 22.385 1.00 87.00 86 LYS A C 1
ATOM 674 O O . LYS A 1 86 ? -7.033 4.058 21.652 1.00 87.00 86 LYS A O 1
ATOM 679 N N . PHE A 1 87 ? -8.154 5.982 21.907 1.00 85.19 87 PHE A N 1
ATOM 680 C CA . PHE A 1 87 ? -8.363 6.187 20.475 1.00 85.19 87 PHE A CA 1
ATOM 681 C C . PHE A 1 87 ? -7.035 6.330 19.725 1.00 85.19 87 PHE A C 1
ATOM 683 O O . PHE A 1 87 ? -6.818 5.670 18.708 1.00 85.19 87 PHE A O 1
ATOM 690 N N . SER A 1 88 ? -6.128 7.172 20.228 1.00 87.31 88 SER A N 1
ATOM 691 C CA . SER A 1 88 ? -4.816 7.390 19.614 1.00 87.31 88 SER A CA 1
ATOM 692 C C . SER A 1 88 ? -3.947 6.129 19.649 1.00 87.31 88 SER A C 1
ATOM 694 O O . SER A 1 88 ? -3.308 5.790 18.647 1.00 87.31 88 SER A O 1
ATOM 696 N N . GLU A 1 89 ? -3.960 5.407 20.771 1.00 85.44 89 GLU A N 1
ATOM 697 C CA . GLU A 1 89 ? -3.246 4.140 20.946 1.00 85.44 89 GLU A CA 1
ATOM 698 C C . GLU A 1 89 ? -3.764 3.076 19.974 1.00 85.44 89 GLU A C 1
ATOM 700 O O . GLU A 1 89 ? -2.998 2.536 19.174 1.00 85.44 89 GLU A O 1
ATOM 705 N N . LEU A 1 90 ? -5.078 2.838 19.965 1.00 82.62 90 LEU A N 1
ATOM 706 C CA . LEU A 1 90 ? -5.706 1.842 19.106 1.00 82.62 90 LEU A CA 1
ATOM 707 C C . LEU A 1 90 ? -5.518 2.181 17.625 1.00 82.62 90 LEU A C 1
ATOM 709 O O . LEU A 1 90 ? -5.265 1.290 16.811 1.00 82.62 90 LEU A O 1
ATOM 713 N N . ARG A 1 91 ? -5.587 3.465 17.258 1.00 84.69 91 ARG A N 1
ATOM 714 C CA . ARG A 1 91 ? -5.292 3.911 15.894 1.00 84.69 91 ARG A CA 1
ATOM 715 C C . ARG A 1 91 ? -3.852 3.587 15.506 1.00 84.69 91 ARG A C 1
ATOM 717 O O . ARG A 1 91 ? -3.635 3.000 14.450 1.00 84.69 91 ARG A O 1
ATOM 724 N N . SER A 1 92 ? -2.886 3.938 16.352 1.00 82.94 92 SER A N 1
ATOM 725 C CA . SER A 1 92 ? -1.455 3.737 16.077 1.00 82.94 92 SER A CA 1
ATOM 726 C C . SER A 1 92 ? -1.072 2.253 16.059 1.00 82.94 92 SER A C 1
ATOM 728 O O . SER A 1 92 ? -0.239 1.833 15.260 1.00 82.94 92 SER A O 1
ATOM 730 N N . ALA A 1 93 ? -1.733 1.430 16.876 1.00 78.50 93 ALA A N 1
ATOM 731 C CA . ALA A 1 93 ? -1.567 -0.020 16.866 1.00 78.50 93 ALA A CA 1
ATOM 732 C C . ALA A 1 93 ? -2.112 -0.667 15.580 1.00 78.50 93 ALA A C 1
ATOM 734 O O . ALA A 1 93 ? -1.636 -1.727 15.170 1.00 78.50 93 ALA A O 1
ATOM 735 N N . ASN A 1 94 ? -3.116 -0.064 14.935 1.00 76.81 94 ASN A N 1
ATOM 736 C CA . ASN A 1 94 ? -3.735 -0.601 13.721 1.00 76.81 94 ASN A CA 1
ATOM 737 C C . ASN A 1 94 ? -3.162 -0.038 12.416 1.00 76.81 94 ASN A C 1
ATOM 739 O O . ASN A 1 94 ? -3.128 -0.761 11.423 1.00 76.81 94 ASN A O 1
ATOM 743 N N . VAL A 1 95 ? -2.669 1.198 12.420 1.00 84.44 95 VAL A N 1
ATOM 744 C CA . VAL A 1 95 ? -1.997 1.835 11.279 1.00 84.44 95 VAL A CA 1
ATOM 745 C C . VAL A 1 95 ? -0.522 1.972 11.623 1.00 84.44 95 VAL A C 1
ATOM 747 O O . VAL A 1 95 ? -0.086 2.986 12.163 1.00 84.44 95 VAL A O 1
ATOM 750 N N . SER A 1 96 ? 0.247 0.918 11.348 1.00 83.19 96 SER A N 1
ATOM 751 C CA . SER A 1 96 ? 1.683 0.897 11.619 1.00 83.19 96 SER A CA 1
ATOM 752 C C . SER A 1 96 ? 2.469 0.308 10.453 1.00 83.19 96 SER A C 1
ATOM 754 O O . SER A 1 96 ? 2.056 -0.672 9.825 1.00 83.19 96 SER A O 1
ATOM 756 N N . LYS A 1 97 ? 3.658 0.874 10.203 1.00 85.50 97 LYS A N 1
ATOM 757 C CA . LYS A 1 97 ? 4.568 0.409 9.143 1.00 85.50 97 LYS A CA 1
ATOM 758 C C . LYS A 1 97 ? 4.894 -1.078 9.287 1.00 85.50 97 LYS A C 1
ATOM 760 O O . LYS A 1 97 ? 4.990 -1.782 8.292 1.00 85.50 97 LYS A O 1
ATOM 765 N N . ARG A 1 98 ? 5.005 -1.581 10.522 1.00 81.81 98 ARG A N 1
ATOM 766 C CA . ARG A 1 98 ? 5.252 -3.004 10.787 1.00 81.81 98 ARG A CA 1
ATOM 767 C C . ARG A 1 98 ? 4.114 -3.890 10.298 1.00 81.81 98 ARG A C 1
ATOM 769 O O . ARG A 1 98 ? 4.382 -4.847 9.581 1.00 81.81 98 ARG A O 1
ATOM 776 N N . LYS A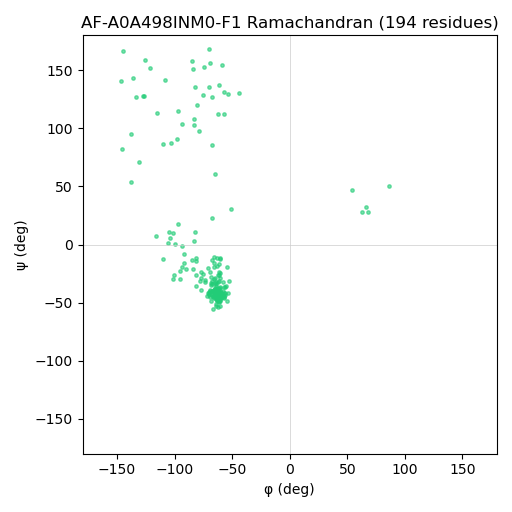 1 99 ? 2.858 -3.553 10.614 1.00 79.94 99 LYS A N 1
ATOM 777 C CA . LYS A 1 99 ? 1.700 -4.314 10.118 1.00 79.94 99 LYS A CA 1
ATOM 778 C C . LYS A 1 99 ? 1.647 -4.317 8.592 1.00 79.94 99 LYS A C 1
ATOM 780 O O . LYS A 1 99 ? 1.420 -5.366 7.997 1.00 79.94 99 LYS A O 1
ATOM 785 N N . PHE A 1 100 ? 1.915 -3.174 7.964 1.00 86.62 100 PHE A N 1
ATOM 786 C CA . PHE A 1 100 ? 1.964 -3.074 6.506 1.00 86.62 100 PHE A CA 1
ATOM 787 C C . PHE A 1 100 ? 3.091 -3.912 5.903 1.00 86.62 100 PHE A C 1
ATOM 789 O O . PHE A 1 100 ? 2.843 -4.680 4.979 1.00 86.62 100 PHE A O 1
ATOM 796 N N . ALA A 1 101 ? 4.296 -3.861 6.467 1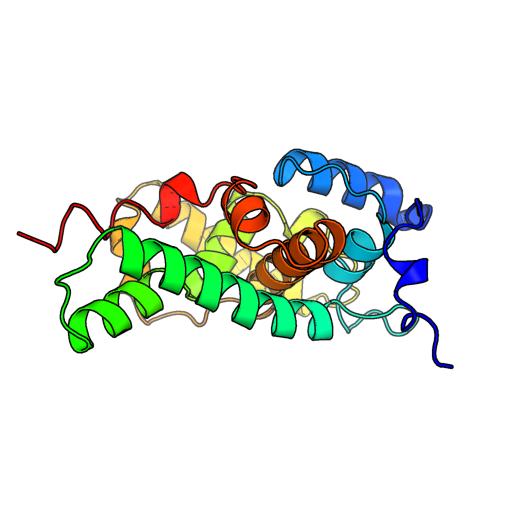.00 86.38 101 ALA A N 1
ATOM 797 C CA . ALA A 1 101 ? 5.413 -4.663 5.986 1.00 86.38 101 ALA A CA 1
ATOM 798 C C . ALA A 1 101 ? 5.147 -6.176 6.127 1.00 86.38 101 ALA A C 1
ATOM 800 O O . ALA A 1 101 ? 5.380 -6.934 5.188 1.00 86.38 101 ALA A O 1
ATOM 801 N N . CYS A 1 102 ? 4.582 -6.622 7.255 1.00 81.25 102 CYS A N 1
ATOM 802 C CA . CYS A 1 102 ? 4.186 -8.021 7.439 1.00 81.25 102 CYS A CA 1
ATOM 803 C C . CYS A 1 102 ? 3.099 -8.454 6.443 1.00 81.25 102 CYS A C 1
ATOM 805 O O . CYS A 1 102 ? 3.174 -9.553 5.894 1.00 81.25 102 CYS A O 1
ATOM 807 N N . ALA A 1 103 ? 2.107 -7.598 6.182 1.00 82.25 103 ALA A N 1
ATOM 808 C CA . ALA A 1 103 ? 1.071 -7.871 5.189 1.00 82.25 103 ALA A CA 1
ATOM 809 C C . ALA A 1 103 ? 1.662 -7.986 3.774 1.00 82.25 103 ALA A C 1
ATOM 811 O O . ALA A 1 103 ? 1.323 -8.918 3.046 1.00 82.25 103 ALA A O 1
ATOM 812 N N . ALA A 1 104 ? 2.592 -7.099 3.413 1.00 88.56 104 ALA A N 1
ATOM 813 C CA . ALA A 1 104 ? 3.288 -7.140 2.131 1.00 88.56 104 ALA A CA 1
ATOM 814 C C . ALA A 1 104 ? 4.005 -8.483 1.914 1.00 88.56 104 ALA A C 1
ATOM 816 O O . ALA A 1 104 ? 3.880 -9.075 0.846 1.00 88.56 104 ALA A O 1
ATOM 817 N N . VAL A 1 105 ? 4.700 -8.992 2.939 1.00 87.00 105 VAL A N 1
ATOM 818 C CA . VAL A 1 105 ? 5.355 -10.312 2.906 1.00 87.00 105 VAL A CA 1
ATOM 819 C C . VAL A 1 105 ? 4.329 -11.434 2.771 1.00 87.00 105 VAL A C 1
ATOM 821 O O . VAL A 1 105 ? 4.456 -12.276 1.887 1.00 87.00 105 VAL A O 1
ATOM 824 N N . LYS A 1 106 ? 3.296 -11.447 3.624 1.00 83.75 106 LYS A N 1
ATOM 825 C CA . LYS A 1 106 ? 2.276 -12.512 3.660 1.00 83.75 106 LYS A CA 1
ATOM 826 C C . LYS A 1 106 ? 1.552 -12.674 2.321 1.00 83.75 106 LYS A C 1
ATOM 828 O O . LYS A 1 106 ? 1.149 -13.780 1.976 1.00 83.75 106 LYS A O 1
ATOM 833 N N . HIS A 1 107 ? 1.387 -11.578 1.584 1.00 85.38 107 HIS A N 1
ATOM 834 C CA . HIS A 1 107 ? 0.694 -11.551 0.299 1.00 85.38 107 HIS A CA 1
ATOM 835 C C . HIS A 1 107 ? 1.627 -11.457 -0.918 1.00 85.38 107 HIS A C 1
ATOM 837 O O . HIS A 1 107 ? 1.129 -11.329 -2.033 1.00 85.38 107 HIS A O 1
ATOM 843 N N . GLY A 1 108 ? 2.950 -11.519 -0.731 1.00 89.88 108 GLY A N 1
ATOM 844 C CA . GLY A 1 108 ? 3.916 -11.523 -1.836 1.00 89.88 108 GLY A CA 1
ATOM 845 C C . GLY A 1 108 ? 3.966 -10.217 -2.636 1.00 89.88 108 GLY A C 1
ATOM 846 O O . GLY A 1 108 ? 4.201 -10.239 -3.837 1.00 89.88 108 GLY A O 1
ATOM 847 N N . PHE A 1 109 ? 3.731 -9.057 -2.011 1.00 92.56 109 PHE A N 1
ATOM 848 C CA . PHE A 1 109 ? 3.717 -7.769 -2.726 1.00 92.56 109 PHE A CA 1
ATOM 849 C C . PHE A 1 109 ? 5.073 -7.440 -3.361 1.00 92.56 109 PHE A C 1
ATOM 851 O O . PHE A 1 109 ? 5.124 -6.805 -4.414 1.00 92.56 109 PHE A O 1
ATOM 858 N N . TYR A 1 110 ? 6.162 -7.873 -2.721 1.00 93.50 110 TYR A N 1
ATOM 859 C CA . TYR A 1 110 ? 7.521 -7.628 -3.193 1.00 93.50 110 TYR A CA 1
ATOM 860 C C . TYR A 1 110 ? 7.817 -8.292 -4.540 1.00 93.50 110 TYR A C 1
ATOM 862 O O . TYR A 1 110 ? 8.508 -7.696 -5.359 1.00 93.50 110 TYR A O 1
ATOM 870 N N . ASP A 1 111 ? 7.232 -9.462 -4.808 1.00 93.56 111 ASP A N 1
ATOM 871 C CA . ASP A 1 111 ? 7.478 -10.238 -6.033 1.00 93.56 111 ASP A CA 1
ATOM 872 C C . ASP A 1 111 ? 7.031 -9.495 -7.305 1.00 93.56 111 ASP A C 1
ATOM 874 O O . ASP A 1 111 ? 7.468 -9.803 -8.411 1.00 93.56 111 ASP A O 1
ATOM 878 N N . TYR A 1 112 ? 6.167 -8.490 -7.143 1.00 95.75 112 TYR A N 1
ATOM 879 C CA . TYR A 1 112 ? 5.615 -7.672 -8.222 1.00 95.75 112 TYR A CA 1
ATOM 880 C C . TYR A 1 112 ? 6.226 -6.267 -8.288 1.00 95.75 112 TYR A C 1
ATOM 882 O O . TYR A 1 112 ? 5.819 -5.459 -9.128 1.00 95.75 112 TYR A O 1
ATOM 890 N N . LEU A 1 113 ? 7.184 -5.955 -7.409 1.00 95.62 113 LEU A N 1
ATOM 891 C CA . LEU A 1 113 ? 7.861 -4.666 -7.374 1.00 95.62 113 LEU A CA 1
ATOM 892 C C . LEU A 1 113 ? 8.872 -4.563 -8.521 1.00 95.62 113 LEU A C 1
ATOM 894 O O . LEU A 1 113 ? 9.772 -5.383 -8.667 1.00 95.62 113 LEU A O 1
ATOM 898 N N . ARG A 1 114 ? 8.803 -3.479 -9.290 1.00 95.50 114 ARG A N 1
ATOM 899 C CA . ARG A 1 114 ? 9.852 -3.096 -10.237 1.00 95.50 114 ARG A CA 1
ATOM 900 C C . ARG A 1 114 ? 10.949 -2.330 -9.500 1.00 95.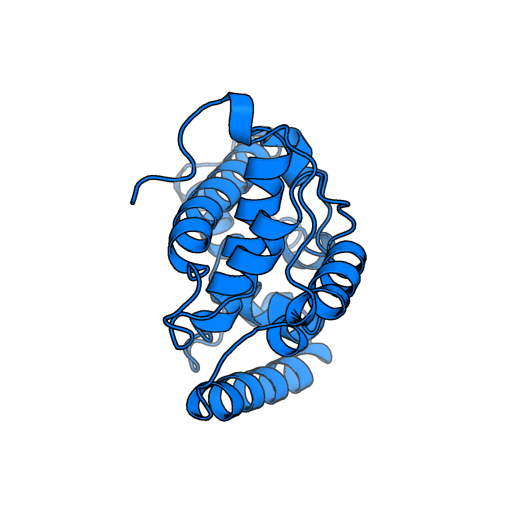50 114 ARG A C 1
ATOM 902 O O . ARG A 1 114 ? 10.750 -1.173 -9.118 1.00 95.50 114 ARG A O 1
ATOM 909 N N . HIS A 1 115 ? 12.114 -2.947 -9.311 1.00 94.50 115 HIS A N 1
ATOM 910 C CA . HIS A 1 115 ? 13.282 -2.330 -8.673 1.00 94.50 115 HIS A CA 1
ATOM 911 C C . HIS A 1 115 ? 14.601 -2.808 -9.301 1.00 94.50 115 HIS A C 1
ATOM 913 O O . HIS A 1 115 ? 14.641 -3.769 -10.057 1.00 94.50 115 HIS A O 1
ATOM 919 N N . ASN A 1 116 ? 15.689 -2.101 -8.992 1.00 91.94 116 ASN A N 1
ATOM 920 C CA . ASN A 1 116 ? 17.061 -2.453 -9.367 1.00 91.94 116 ASN A CA 1
ATOM 921 C C . ASN A 1 116 ? 17.982 -2.201 -8.162 1.00 91.94 116 ASN A C 1
ATOM 923 O O . ASN A 1 116 ? 18.900 -1.385 -8.206 1.00 91.94 116 ASN A O 1
ATOM 927 N N . SER A 1 117 ? 17.626 -2.794 -7.023 1.00 89.00 117 SER A N 1
ATOM 928 C CA . SER A 1 117 ? 18.316 -2.590 -5.746 1.00 89.00 117 SER A CA 1
ATOM 929 C C . SER A 1 117 ? 18.469 -3.927 -5.022 1.00 89.00 117 SER A C 1
ATOM 931 O O . SER A 1 117 ? 17.547 -4.320 -4.309 1.00 89.00 117 SER A O 1
ATOM 933 N N . PRO A 1 118 ? 19.620 -4.609 -5.170 1.00 85.94 118 PRO A N 1
ATOM 934 C CA . PRO A 1 118 ? 19.885 -5.890 -4.505 1.00 85.94 118 PRO A CA 1
ATOM 935 C C . PRO A 1 118 ? 19.873 -5.805 -2.973 1.00 85.94 118 PRO A C 1
ATOM 937 O O . PRO A 1 118 ? 19.644 -6.792 -2.282 1.00 85.94 118 PRO A O 1
ATOM 940 N N . ALA A 1 119 ? 20.113 -4.611 -2.418 1.00 85.44 119 ALA A N 1
ATOM 941 C CA . ALA A 1 119 ? 20.047 -4.384 -0.977 1.00 85.44 119 ALA A CA 1
ATOM 942 C C . ALA A 1 119 ? 18.639 -4.647 -0.410 1.00 85.44 119 ALA A C 1
ATOM 944 O O . ALA A 1 119 ? 18.524 -5.117 0.721 1.00 85.44 119 ALA A O 1
ATOM 945 N N . LEU A 1 120 ? 17.589 -4.403 -1.208 1.00 85.62 120 LEU A N 1
ATOM 946 C CA . LEU A 1 120 ? 16.207 -4.667 -0.801 1.00 85.62 120 LEU A CA 1
ATOM 947 C C . LEU A 1 120 ? 15.934 -6.164 -0.653 1.00 85.62 120 LEU A C 1
ATOM 949 O O . LEU A 1 120 ? 15.218 -6.554 0.263 1.00 85.62 120 LEU A O 1
ATOM 953 N N . ASP A 1 121 ? 16.555 -7.008 -1.481 1.00 86.38 121 ASP A N 1
ATOM 954 C CA . ASP A 1 121 ? 16.326 -8.457 -1.443 1.00 86.38 121 ASP A CA 1
ATOM 955 C C . ASP A 1 121 ? 16.732 -9.055 -0.095 1.00 86.38 121 ASP A C 1
ATOM 957 O O . ASP A 1 121 ? 16.059 -9.940 0.434 1.00 86.38 121 ASP A O 1
ATOM 961 N N . ASN A 1 122 ? 17.829 -8.560 0.484 1.00 83.81 122 ASN A N 1
ATOM 962 C CA . ASN A 1 122 ? 18.277 -8.993 1.802 1.00 83.81 122 ASN A CA 1
ATOM 963 C C . ASN A 1 122 ? 17.326 -8.500 2.900 1.00 83.81 122 ASN A C 1
ATOM 965 O O . ASN A 1 122 ? 16.948 -9.287 3.762 1.00 83.81 122 ASN A O 1
ATOM 969 N N . GLU A 1 123 ? 16.892 -7.239 2.837 1.00 83.06 123 GLU A N 1
ATOM 970 C CA . GLU A 1 123 ? 15.957 -6.647 3.803 1.00 83.06 123 GLU A CA 1
ATOM 971 C C . GLU A 1 123 ? 14.610 -7.389 3.824 1.00 83.06 123 GLU A C 1
ATOM 973 O O . GLU A 1 123 ? 14.106 -7.751 4.890 1.00 83.06 123 GLU A O 1
ATOM 978 N N . VAL A 1 124 ? 14.054 -7.690 2.646 1.00 86.44 124 VAL A N 1
ATOM 979 C CA . VAL A 1 124 ? 12.808 -8.455 2.519 1.00 86.44 124 VAL A CA 1
ATOM 980 C C . VAL A 1 124 ? 12.986 -9.889 2.997 1.00 86.44 124 VAL A C 1
ATOM 982 O O . VAL A 1 124 ? 12.105 -10.415 3.676 1.00 86.44 124 VAL A O 1
ATOM 985 N N . ARG A 1 125 ? 14.123 -10.526 2.692 1.00 85.44 125 ARG A N 1
ATOM 986 C CA . ARG A 1 125 ? 14.397 -11.901 3.124 1.00 85.44 125 ARG A CA 1
ATOM 987 C C . ARG A 1 125 ? 14.469 -12.024 4.643 1.00 85.44 125 ARG A C 1
ATOM 989 O O . ARG A 1 125 ? 13.897 -12.973 5.176 1.00 85.44 125 ARG A O 1
ATOM 996 N N . GLU A 1 126 ? 15.146 -11.105 5.331 1.00 83.50 126 GLU A N 1
ATOM 997 C CA . GLU A 1 126 ? 15.208 -11.128 6.799 1.00 83.50 126 GLU A CA 1
ATOM 998 C C . GLU A 1 126 ? 13.810 -10.975 7.408 1.00 83.50 126 GLU A C 1
ATOM 1000 O O . GLU A 1 126 ? 13.379 -11.832 8.185 1.00 83.50 126 GLU A O 1
ATOM 1005 N N . LEU A 1 127 ? 13.035 -9.986 6.946 1.00 81.62 127 LEU A N 1
ATOM 1006 C CA . LEU A 1 127 ? 11.669 -9.805 7.433 1.00 81.62 127 LEU A CA 1
ATOM 1007 C C . LEU A 1 127 ? 10.773 -11.016 7.117 1.00 81.62 127 LEU A C 1
ATOM 1009 O O . LEU A 1 127 ? 9.940 -11.405 7.935 1.00 81.62 127 LEU A O 1
ATOM 1013 N N . ALA A 1 128 ? 10.937 -11.648 5.953 1.00 83.44 128 ALA A N 1
ATOM 1014 C CA . ALA A 1 128 ? 10.166 -12.830 5.578 1.00 83.44 128 ALA A CA 1
ATOM 1015 C C . ALA A 1 128 ? 10.441 -14.036 6.485 1.00 83.44 128 ALA A C 1
ATOM 1017 O O . ALA A 1 128 ? 9.509 -14.772 6.832 1.00 83.44 128 ALA A O 1
ATOM 1018 N N . ARG A 1 129 ? 11.694 -14.225 6.919 1.00 82.88 129 ARG A N 1
ATOM 1019 C CA . ARG A 1 129 ? 12.039 -15.260 7.905 1.00 82.88 129 ARG A CA 1
ATOM 1020 C C . ARG A 1 129 ? 11.353 -15.000 9.235 1.00 82.88 129 ARG A C 1
ATOM 1022 O O . ARG A 1 129 ? 10.769 -15.920 9.800 1.00 82.88 129 ARG A O 1
ATOM 1029 N N . GLU A 1 130 ? 11.363 -13.757 9.701 1.00 76.81 130 GLU A N 1
ATOM 1030 C CA . GLU A 1 130 ? 10.669 -13.390 10.933 1.00 76.81 130 GLU A CA 1
ATOM 1031 C C . GLU A 1 130 ? 9.172 -13.647 10.829 1.00 76.81 130 GLU A C 1
ATOM 1033 O O . GLU A 1 130 ? 8.616 -14.355 11.665 1.00 76.81 130 GLU A O 1
ATOM 1038 N N . VAL A 1 131 ? 8.512 -13.131 9.789 1.00 75.75 131 VAL A N 1
ATOM 1039 C CA . VAL A 1 131 ? 7.069 -13.334 9.580 1.00 75.75 131 VAL A CA 1
ATOM 1040 C C . VAL A 1 131 ? 6.725 -14.827 9.537 1.00 75.75 131 VAL A C 1
ATOM 1042 O O . VAL A 1 131 ? 5.706 -15.232 10.092 1.00 75.75 131 VAL A O 1
ATOM 1045 N N . SER A 1 132 ? 7.594 -15.664 8.963 1.00 73.75 132 SER A N 1
ATOM 1046 C CA . SER A 1 132 ? 7.419 -17.123 8.947 1.00 73.75 132 SER A CA 1
ATOM 1047 C C . SER A 1 132 ? 7.490 -17.748 10.346 1.00 73.75 132 SER A C 1
ATOM 1049 O O . SER A 1 132 ? 6.692 -18.629 10.657 1.00 73.75 132 SER A O 1
ATOM 1051 N N . ILE A 1 133 ? 8.392 -17.271 11.213 1.00 69.44 133 ILE A N 1
ATOM 1052 C CA . ILE A 1 133 ? 8.474 -17.690 12.624 1.00 69.44 133 ILE A CA 1
ATOM 1053 C C . ILE A 1 133 ? 7.211 -17.255 13.389 1.00 69.44 133 ILE A C 1
ATOM 1055 O O . ILE A 1 133 ? 6.698 -17.998 14.228 1.00 69.44 133 ILE A O 1
ATOM 1059 N N . TRP A 1 134 ? 6.689 -16.062 13.089 1.00 61.78 134 TRP A N 1
ATOM 1060 C CA . TRP A 1 134 ? 5.512 -15.492 13.748 1.00 61.78 134 TRP A CA 1
ATOM 1061 C C . TRP A 1 134 ? 4.183 -16.089 13.283 1.00 61.78 134 TRP A C 1
ATOM 1063 O O . TRP A 1 134 ? 3.269 -16.163 14.096 1.00 61.78 134 TRP A O 1
ATOM 1073 N N . ASN A 1 135 ? 4.066 -16.577 12.043 1.00 55.38 135 ASN A N 1
ATOM 1074 C CA . ASN A 1 135 ? 2.844 -17.222 11.534 1.00 55.38 135 ASN A CA 1
ATOM 1075 C C . ASN A 1 135 ? 2.428 -18.482 12.330 1.00 55.38 135 ASN A C 1
ATOM 1077 O O . ASN A 1 135 ? 1.314 -18.967 12.156 1.00 55.38 135 ASN A O 1
ATOM 1081 N N . GLY A 1 136 ? 3.292 -19.001 13.214 1.00 47.88 136 GLY A N 1
ATOM 1082 C CA . GLY A 1 136 ? 2.970 -20.063 14.176 1.00 47.88 136 GLY A CA 1
ATOM 1083 C C . GLY A 1 136 ? 2.525 -19.589 15.572 1.00 47.88 136 GLY A C 1
ATOM 1084 O O . GLY A 1 136 ? 2.244 -20.428 16.425 1.00 47.88 136 GLY A O 1
ATOM 1085 N N . LYS A 1 137 ? 2.479 -18.276 15.845 1.00 51.16 137 LYS A N 1
ATOM 1086 C CA . LYS A 1 137 ? 2.076 -17.665 17.129 1.00 51.16 137 LYS A CA 1
ATOM 1087 C C . LYS A 1 137 ? 0.946 -16.647 16.898 1.00 51.16 137 LYS A C 1
ATOM 1089 O O . LYS A 1 137 ? 0.765 -16.162 15.787 1.00 51.16 137 LYS A O 1
ATOM 1094 N N . ASN A 1 138 ? 0.167 -16.322 17.935 1.00 53.44 138 ASN A N 1
ATOM 1095 C CA . ASN A 1 138 ? -0.954 -15.376 17.821 1.00 53.44 138 ASN A CA 1
ATOM 1096 C C . ASN A 1 138 ? -0.507 -14.033 17.206 1.00 53.44 138 ASN A C 1
ATOM 1098 O O . ASN A 1 138 ? 0.420 -13.400 17.711 1.00 53.44 138 ASN A O 1
ATOM 1102 N N . GLU A 1 139 ? -1.226 -13.554 16.178 1.00 51.44 139 GLU A N 1
ATOM 1103 C CA . GLU A 1 139 ? -0.970 -12.273 15.483 1.00 51.44 139 GLU A CA 1
ATOM 1104 C C . GLU A 1 139 ? -0.936 -11.060 16.447 1.00 51.44 139 GLU A C 1
ATOM 1106 O O . GLU A 1 139 ? -0.341 -10.030 16.136 1.00 51.44 139 GLU A O 1
ATOM 1111 N N . ALA A 1 140 ? -1.496 -11.188 17.657 1.00 47.88 140 ALA A N 1
ATOM 1112 C CA . ALA A 1 140 ? -1.426 -10.188 18.727 1.00 47.88 140 ALA A CA 1
ATOM 1113 C C . ALA A 1 140 ? 0.009 -9.883 19.212 1.00 47.88 140 ALA A C 1
ATOM 1115 O O . ALA A 1 140 ? 0.275 -8.773 19.670 1.00 47.88 140 ALA A O 1
ATOM 1116 N N . THR A 1 141 ? 0.955 -10.821 19.087 1.00 48.75 141 THR A N 1
ATOM 1117 C CA . THR A 1 141 ? 2.345 -10.631 19.545 1.00 48.75 141 THR A CA 1
ATOM 1118 C C . THR A 1 141 ? 3.205 -9.839 18.545 1.00 48.75 141 THR A C 1
ATOM 1120 O O . THR A 1 141 ? 4.272 -9.351 18.908 1.00 48.75 141 THR A O 1
ATOM 1123 N N . LEU A 1 142 ? 2.721 -9.609 17.313 1.00 52.34 142 LEU A N 1
ATOM 1124 C CA . LEU A 1 142 ? 3.418 -8.824 16.276 1.00 52.34 142 LEU A CA 1
ATOM 1125 C C . LEU A 1 142 ? 3.665 -7.355 16.666 1.00 52.34 142 LEU A C 1
ATOM 1127 O O . LEU A 1 142 ? 4.467 -6.679 16.023 1.00 52.34 142 LEU A O 1
ATOM 1131 N N . VAL A 1 143 ? 2.961 -6.852 17.684 1.00 50.69 143 VAL A N 1
ATOM 1132 C CA . VAL A 1 143 ? 2.940 -5.430 18.057 1.00 50.69 143 VAL A CA 1
ATOM 1133 C C . VAL A 1 143 ? 4.036 -5.062 19.071 1.00 50.69 143 VAL A C 1
ATOM 1135 O O . VAL A 1 143 ? 4.417 -3.897 19.120 1.00 50.69 143 VAL A O 1
ATOM 1138 N N . TYR A 1 144 ? 4.593 -6.019 19.829 1.00 48.75 144 TYR A N 1
ATOM 1139 C CA . TYR A 1 144 ? 5.368 -5.689 21.041 1.00 48.75 144 TYR A CA 1
ATOM 1140 C C . TYR A 1 144 ? 6.879 -5.922 21.013 1.00 48.75 144 TYR A C 1
ATOM 1142 O O . TYR A 1 144 ? 7.556 -5.413 21.903 1.00 48.75 144 TYR A O 1
ATOM 1150 N N . ASP A 1 145 ? 7.442 -6.625 20.028 1.00 45.62 145 ASP A N 1
ATOM 1151 C CA . ASP A 1 145 ? 8.870 -6.964 20.094 1.0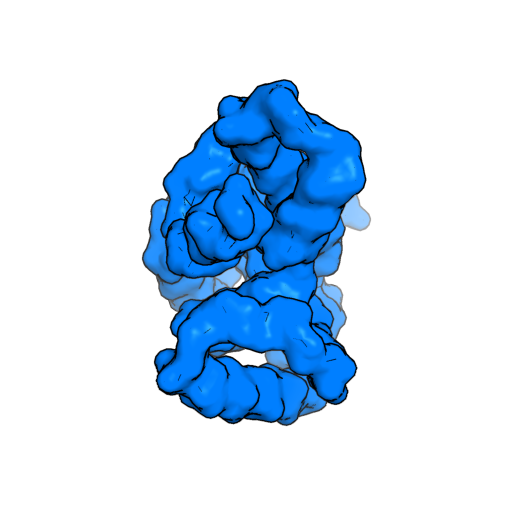0 45.62 145 ASP A CA 1
ATOM 1152 C C . ASP A 1 145 ? 9.728 -5.990 19.272 1.00 45.62 145 ASP A C 1
ATOM 1154 O O . ASP A 1 145 ? 9.910 -6.142 18.061 1.00 45.62 145 ASP A O 1
ATOM 1158 N N . GLY A 1 146 ? 10.195 -4.926 19.930 1.00 48.34 146 GLY A N 1
ATOM 1159 C CA . GLY A 1 146 ? 10.892 -3.761 19.368 1.00 48.34 146 GLY A CA 1
ATOM 1160 C C . GLY A 1 146 ? 12.293 -4.005 18.790 1.00 48.34 146 GLY A C 1
ATOM 1161 O O . GLY A 1 146 ? 13.080 -3.067 18.713 1.00 48.34 146 GLY A O 1
ATOM 1162 N N . ALA A 1 147 ? 12.628 -5.233 18.396 1.00 49.91 147 ALA A N 1
ATOM 1163 C CA . ALA A 1 147 ? 13.985 -5.582 17.988 1.00 49.91 147 ALA A CA 1
ATOM 1164 C C . ALA A 1 147 ? 14.331 -5.204 16.534 1.00 49.91 147 ALA A C 1
ATOM 1166 O O . ALA A 1 147 ? 15.506 -5.004 16.236 1.00 49.91 147 ALA A O 1
ATOM 1167 N N . ILE A 1 148 ? 13.352 -5.110 15.620 1.00 51.34 148 ILE A N 1
ATOM 1168 C CA . ILE A 1 148 ? 13.638 -5.005 14.176 1.00 51.34 148 ILE A CA 1
ATOM 1169 C C . ILE A 1 148 ? 12.807 -3.898 13.529 1.00 51.34 148 ILE A C 1
ATOM 1171 O O . ILE A 1 148 ? 11.584 -3.826 13.677 1.00 51.34 148 ILE A O 1
ATOM 1175 N N . GLN A 1 149 ? 13.509 -2.995 12.839 1.00 60.62 149 GLN A N 1
ATOM 1176 C CA . GLN A 1 149 ? 12.899 -1.891 12.111 1.00 60.62 149 GLN A CA 1
ATOM 1177 C C . GLN A 1 149 ? 12.113 -2.457 10.925 1.00 60.62 149 GLN A C 1
ATOM 1179 O O . GLN A 1 149 ? 12.673 -3.222 10.139 1.00 60.62 149 GLN A O 1
ATOM 1184 N N . PRO A 1 150 ? 10.824 -2.113 10.778 1.00 64.06 150 PRO A N 1
ATOM 1185 C CA . PRO A 1 150 ? 10.029 -2.622 9.676 1.00 64.06 150 PRO A CA 1
ATOM 1186 C C . PRO A 1 150 ? 10.639 -2.164 8.358 1.00 64.06 150 PRO A C 1
ATOM 1188 O O . PRO A 1 150 ? 11.011 -0.994 8.231 1.00 64.06 150 PRO A O 1
ATOM 1191 N N . SER A 1 151 ? 10.708 -3.071 7.379 1.00 76.69 151 SER A N 1
ATOM 1192 C CA . SER A 1 151 ? 11.190 -2.698 6.056 1.00 76.69 151 SER A CA 1
ATOM 1193 C C . SER A 1 151 ? 10.338 -1.560 5.520 1.00 76.69 151 SER A C 1
ATOM 1195 O O . SER A 1 151 ? 9.139 -1.714 5.253 1.00 76.69 151 SER A O 1
ATOM 1197 N N . ARG A 1 152 ? 10.961 -0.387 5.403 1.00 86.31 152 ARG A N 1
ATOM 1198 C CA . ARG A 1 152 ? 10.261 0.838 5.025 1.00 86.31 152 ARG A CA 1
ATOM 1199 C C . ARG A 1 152 ? 9.636 0.678 3.645 1.00 86.31 152 ARG A C 1
ATOM 1201 O O . ARG A 1 152 ? 8.521 1.138 3.431 1.00 86.31 152 ARG A O 1
ATOM 1208 N N . VAL A 1 153 ? 10.332 -0.011 2.744 1.00 90.62 153 VAL A N 1
ATOM 1209 C CA . VAL A 1 153 ? 9.863 -0.264 1.381 1.00 90.62 153 VAL A CA 1
ATOM 1210 C C . VAL A 1 153 ? 8.601 -1.117 1.381 1.00 90.62 153 VAL A C 1
ATOM 1212 O O . VAL A 1 153 ? 7.628 -0.743 0.738 1.00 90.62 153 VAL A O 1
ATOM 1215 N N . LEU A 1 154 ? 8.557 -2.206 2.149 1.00 90.56 154 LEU A N 1
ATOM 1216 C CA . LEU A 1 154 ? 7.380 -3.077 2.194 1.00 90.56 154 LEU A CA 1
ATOM 1217 C C . LEU A 1 154 ? 6.135 -2.362 2.733 1.00 90.56 154 LEU A C 1
ATOM 1219 O O . LEU A 1 154 ? 5.045 -2.525 2.186 1.00 90.56 154 LEU A O 1
ATOM 1223 N N . ALA A 1 155 ? 6.303 -1.525 3.758 1.00 90.81 155 ALA A N 1
ATOM 1224 C CA . ALA A 1 155 ? 5.214 -0.692 4.258 1.00 90.81 155 ALA A CA 1
ATOM 1225 C C . ALA A 1 155 ? 4.745 0.335 3.213 1.00 90.81 155 ALA A C 1
ATOM 1227 O O . ALA A 1 155 ? 3.547 0.474 2.968 1.00 90.81 155 ALA A O 1
ATOM 1228 N N . GLU A 1 156 ? 5.689 1.017 2.562 1.00 94.19 156 GLU A N 1
ATOM 1229 C CA . GLU A 1 156 ? 5.386 2.032 1.553 1.00 94.19 156 GLU A CA 1
ATOM 1230 C C . GLU A 1 156 ? 4.710 1.449 0.299 1.00 94.19 156 GLU A C 1
ATOM 1232 O O . GLU A 1 156 ? 3.915 2.152 -0.317 1.00 94.19 156 GLU A O 1
ATOM 1237 N N . ILE A 1 157 ? 4.981 0.190 -0.078 1.00 94.44 157 ILE A N 1
ATOM 1238 C CA . ILE A 1 157 ? 4.292 -0.474 -1.202 1.00 94.44 157 ILE A CA 1
ATOM 1239 C C . ILE A 1 157 ? 2.818 -0.715 -0.861 1.00 94.44 157 ILE A C 1
ATOM 1241 O O . ILE A 1 157 ? 1.936 -0.501 -1.688 1.00 94.44 157 ILE A O 1
ATOM 1245 N N . VAL A 1 158 ? 2.513 -1.138 0.366 1.00 93.38 158 VAL A N 1
ATOM 1246 C CA . VAL A 1 158 ? 1.115 -1.307 0.794 1.00 93.38 158 VAL A CA 1
ATOM 1247 C C . VAL A 1 158 ? 0.385 0.034 0.780 1.00 93.38 158 VAL A C 1
ATOM 1249 O O . VAL A 1 158 ? -0.740 0.126 0.290 1.00 93.38 158 VAL A O 1
ATOM 1252 N N . GLU A 1 159 ? 1.040 1.088 1.259 1.00 94.12 159 GLU A N 1
ATOM 1253 C CA . GLU A 1 159 ? 0.496 2.446 1.242 1.00 94.12 159 GLU A CA 1
ATOM 1254 C C . GLU A 1 159 ? 0.298 2.962 -0.183 1.00 94.12 159 GLU A C 1
ATOM 1256 O O . GLU A 1 159 ? -0.752 3.522 -0.494 1.00 94.12 159 GLU A O 1
ATOM 1261 N N . SER A 1 160 ? 1.262 2.745 -1.077 1.00 97.00 160 SER A N 1
ATOM 1262 C CA . SER A 1 160 ? 1.157 3.194 -2.463 1.00 97.00 160 SER A CA 1
ATOM 1263 C C . SER A 1 160 ? 0.043 2.474 -3.219 1.00 97.00 160 SER A C 1
ATOM 1265 O O . SER A 1 160 ? -0.687 3.116 -3.975 1.00 97.00 160 SER A O 1
ATOM 1267 N N . VAL A 1 161 ? -0.139 1.172 -2.988 1.00 95.94 161 VAL A N 1
ATOM 1268 C CA . VAL A 1 161 ? -1.228 0.383 -3.577 1.00 95.94 161 VAL A CA 1
ATOM 1269 C C . VAL A 1 161 ? -2.581 0.844 -3.031 1.00 95.94 161 VAL A C 1
ATOM 1271 O O . VAL A 1 161 ? -3.506 1.073 -3.811 1.00 95.94 161 VAL A O 1
ATOM 1274 N N . ALA A 1 162 ? -2.693 1.074 -1.719 1.00 94.19 162 ALA A N 1
ATOM 1275 C CA . ALA A 1 162 ? -3.902 1.638 -1.120 1.00 94.19 162 ALA A CA 1
ATOM 1276 C C . ALA A 1 162 ? -4.231 3.024 -1.698 1.00 94.19 162 ALA A C 1
ATOM 1278 O O . ALA A 1 162 ? -5.387 3.312 -2.006 1.00 94.19 162 ALA A O 1
ATOM 1279 N N . ALA A 1 163 ? -3.223 3.870 -1.912 1.00 95.44 163 ALA A N 1
ATOM 1280 C CA . ALA A 1 163 ? -3.403 5.169 -2.547 1.00 95.44 163 ALA A CA 1
ATOM 1281 C C . ALA A 1 163 ? -3.827 5.057 -4.012 1.00 95.44 163 ALA A C 1
ATOM 1283 O O . ALA A 1 163 ? -4.675 5.827 -4.452 1.00 95.44 163 ALA A O 1
ATOM 1284 N N . ALA A 1 164 ? -3.272 4.110 -4.770 1.00 95.62 164 ALA A N 1
ATOM 1285 C CA . ALA A 1 164 ? -3.680 3.876 -6.149 1.00 95.62 164 ALA A CA 1
ATOM 1286 C C . ALA A 1 164 ? -5.170 3.507 -6.220 1.00 95.62 164 ALA A C 1
ATOM 1288 O O . ALA A 1 164 ? -5.895 4.079 -7.030 1.00 95.62 164 ALA A O 1
ATOM 1289 N N . ILE A 1 165 ? -5.636 2.617 -5.335 1.00 94.25 165 ILE A N 1
ATOM 1290 C CA . ILE A 1 165 ? -7.056 2.250 -5.210 1.00 94.25 165 ILE A CA 1
ATOM 1291 C C . ILE A 1 165 ? -7.883 3.476 -4.819 1.00 94.25 165 ILE A C 1
ATOM 1293 O O . ILE A 1 165 ? -8.896 3.770 -5.442 1.00 94.25 165 ILE A O 1
ATOM 1297 N N . TYR A 1 166 ? -7.433 4.231 -3.817 1.00 94.19 166 TYR A N 1
ATOM 1298 C CA . TYR A 1 166 ? -8.115 5.436 -3.348 1.00 94.19 166 TYR A CA 1
ATOM 1299 C C . TYR A 1 166 ? -8.305 6.472 -4.464 1.00 94.19 166 TYR A C 1
ATOM 1301 O O . TYR A 1 166 ? -9.381 7.051 -4.596 1.00 94.19 166 TYR A O 1
ATOM 1309 N N . VAL A 1 167 ? -7.283 6.673 -5.297 1.00 95.19 167 VAL A N 1
ATOM 1310 C CA . VAL A 1 167 ? -7.320 7.574 -6.455 1.00 95.19 167 VAL A CA 1
ATOM 1311 C C . VAL A 1 167 ? -8.248 7.030 -7.548 1.00 95.19 167 VAL A C 1
ATOM 1313 O O . VAL A 1 167 ? -9.072 7.782 -8.060 1.00 95.19 167 VAL A O 1
ATOM 1316 N N . ASP A 1 168 ? -8.171 5.738 -7.875 1.00 93.88 168 ASP A N 1
ATOM 1317 C CA . ASP A 1 168 ? -9.026 5.091 -8.889 1.00 93.88 168 ASP A CA 1
ATOM 1318 C C . ASP A 1 168 ? -10.517 5.085 -8.484 1.00 93.88 168 ASP A C 1
ATOM 1320 O O . ASP A 1 168 ? -11.411 5.193 -9.324 1.00 93.88 168 ASP A O 1
ATOM 1324 N N . LEU A 1 169 ? -10.793 5.065 -7.176 1.00 92.50 169 LEU A N 1
ATOM 1325 C CA . LEU A 1 169 ? -12.126 5.215 -6.583 1.00 92.50 169 LEU A CA 1
ATOM 1326 C C . LEU A 1 169 ? -12.581 6.679 -6.444 1.00 92.50 169 LEU A C 1
ATOM 1328 O O . LEU A 1 169 ? -13.594 6.938 -5.791 1.00 92.50 169 LEU A O 1
ATOM 1332 N N . ASN A 1 170 ? -11.860 7.632 -7.044 1.00 93.44 170 ASN A N 1
ATOM 1333 C CA . ASN A 1 170 ? -12.126 9.069 -6.958 1.00 93.44 170 ASN A CA 1
ATOM 1334 C C . ASN A 1 170 ? -12.208 9.578 -5.506 1.00 93.44 170 ASN A C 1
ATOM 1336 O O . ASN A 1 170 ? -13.122 10.311 -5.130 1.00 93.44 170 ASN A O 1
ATOM 1340 N N . TYR A 1 171 ? -11.237 9.173 -4.687 1.00 93.81 171 TYR A N 1
ATOM 1341 C CA . TYR A 1 171 ? -11.078 9.603 -3.297 1.00 93.81 171 TYR A CA 1
ATOM 1342 C C . TYR A 1 171 ? -12.245 9.202 -2.370 1.00 93.81 171 TYR A C 1
ATOM 1344 O O . TYR A 1 171 ? -12.504 9.847 -1.353 1.00 93.81 171 TYR A O 1
ATOM 1352 N N . ASP A 1 172 ? -12.940 8.106 -2.685 1.00 92.12 172 ASP A N 1
ATOM 1353 C CA . ASP A 1 172 ? -14.007 7.551 -1.849 1.00 92.12 172 ASP A CA 1
ATOM 1354 C C . ASP A 1 172 ? -13.435 6.660 -0.730 1.00 92.12 172 ASP A C 1
ATOM 1356 O O . ASP A 1 172 ? -13.042 5.509 -0.945 1.00 92.12 172 ASP A O 1
ATOM 1360 N N . LEU A 1 173 ? -13.390 7.201 0.492 1.00 89.31 173 LEU A N 1
ATOM 1361 C CA . LEU A 1 173 ? -12.888 6.495 1.677 1.00 89.31 173 LEU A CA 1
ATOM 1362 C C . LEU A 1 173 ? -13.731 5.280 2.076 1.00 89.31 173 LEU A C 1
ATOM 1364 O O . LEU A 1 173 ? -13.181 4.320 2.614 1.00 89.31 173 LEU A O 1
ATOM 1368 N N . ASP A 1 174 ? -15.051 5.320 1.868 1.00 86.62 174 ASP A N 1
ATOM 1369 C CA . ASP A 1 174 ? -15.914 4.196 2.242 1.00 86.62 174 ASP A CA 1
ATOM 1370 C C . ASP A 1 174 ? -15.650 3.008 1.313 1.00 86.62 174 ASP A C 1
ATOM 1372 O O . ASP A 1 174 ? -15.501 1.879 1.781 1.00 86.62 174 ASP A O 1
ATOM 1376 N N . LYS A 1 175 ? -15.473 3.266 0.012 1.00 86.62 175 LYS A N 1
ATOM 1377 C CA . LYS A 1 175 ? -15.075 2.222 -0.939 1.00 86.62 175 LYS A CA 1
ATOM 1378 C C . LYS A 1 175 ? -13.655 1.721 -0.699 1.00 86.62 175 LYS A C 1
ATOM 1380 O O . LYS A 1 175 ? -13.452 0.514 -0.756 1.00 86.62 175 LYS A O 1
ATOM 1385 N N . LEU A 1 176 ? -12.698 2.598 -0.374 1.00 85.69 176 LEU A N 1
ATOM 1386 C CA . LEU A 1 176 ? -11.335 2.178 -0.015 1.00 85.69 176 LEU A CA 1
ATOM 1387 C C . LEU A 1 176 ? -11.350 1.184 1.156 1.00 85.69 176 LEU A C 1
ATOM 1389 O O . LEU A 1 176 ? -10.663 0.171 1.106 1.00 85.69 176 LEU A O 1
ATOM 1393 N N . TRP A 1 177 ? -12.164 1.446 2.183 1.00 78.56 177 TRP A N 1
ATOM 1394 C CA . TRP A 1 177 ? -12.331 0.538 3.322 1.00 78.56 177 TRP A CA 1
ATOM 1395 C C . TRP A 1 177 ? -13.024 -0.783 2.943 1.00 78.56 177 TRP A C 1
ATOM 1397 O O . TRP A 1 177 ? -12.754 -1.825 3.539 1.00 78.56 177 TRP A O 1
ATOM 1407 N N . MET A 1 178 ? -13.922 -0.752 1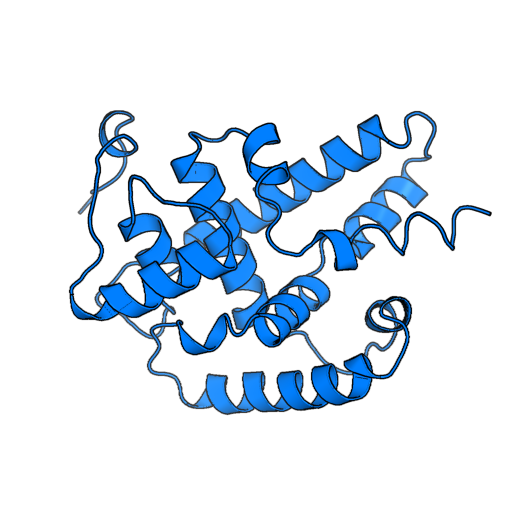.952 1.00 69.38 178 MET A N 1
ATOM 1408 C CA . MET A 1 178 ? -14.603 -1.941 1.427 1.00 69.38 178 MET A CA 1
ATOM 1409 C C . MET A 1 178 ? -13.726 -2.810 0.534 1.00 69.38 178 MET A C 1
ATOM 1411 O O . MET A 1 178 ? -13.996 -4.013 0.448 1.00 69.38 178 MET A O 1
ATOM 1415 N N . VAL A 1 179 ? -12.695 -2.246 -0.110 1.00 60.97 179 VAL A N 1
ATOM 1416 C CA . VAL A 1 179 ? -11.636 -3.043 -0.731 1.00 60.97 179 VAL A CA 1
ATOM 1417 C C . VAL A 1 179 ? -10.885 -3.703 0.414 1.00 60.97 179 VAL A C 1
ATOM 1419 O O . VAL A 1 179 ? -9.903 -3.196 0.950 1.00 60.97 179 VAL A O 1
ATOM 1422 N N . ARG A 1 180 ? -11.428 -4.852 0.820 1.00 57.41 180 ARG A N 1
ATOM 1423 C CA . ARG A 1 180 ? -10.854 -5.828 1.733 1.00 57.41 180 ARG A CA 1
ATOM 1424 C C . ARG A 1 180 ? -9.607 -6.424 1.082 1.00 57.41 180 ARG A C 1
ATOM 1426 O O . ARG A 1 180 ? -9.506 -7.635 0.921 1.00 57.41 180 ARG A O 1
ATOM 1433 N N . ILE A 1 181 ? -8.615 -5.585 0.781 1.00 51.94 181 ILE A N 1
ATOM 1434 C CA . ILE A 1 181 ? -7.226 -5.991 0.957 1.00 51.94 181 ILE A CA 1
ATOM 1435 C C . ILE A 1 181 ? -7.225 -6.673 2.322 1.00 51.94 181 ILE A C 1
ATOM 1437 O O . ILE A 1 181 ? -7.844 -6.142 3.243 1.00 51.94 181 ILE A O 1
ATOM 1441 N N . SER A 1 182 ? -6.653 -7.866 2.411 1.00 46.22 182 SER A N 1
ATOM 1442 C CA . SER A 1 182 ? -6.678 -8.850 3.504 1.00 46.22 182 SER A CA 1
ATOM 1443 C C . SER A 1 182 ? -6.316 -8.366 4.937 1.00 46.22 182 SER A C 1
ATOM 1445 O O . SER A 1 182 ? -5.825 -9.129 5.761 1.00 46.22 182 SER A O 1
ATOM 1447 N N . PHE A 1 183 ? -6.594 -7.111 5.285 1.00 51.44 183 PHE A N 1
ATOM 1448 C CA . PHE A 1 183 ? -6.542 -6.445 6.578 1.00 51.44 183 PHE A CA 1
ATOM 1449 C C . PHE A 1 183 ? -7.584 -6.932 7.591 1.00 51.44 183 PHE A C 1
ATOM 1451 O O . PHE A 1 183 ? -7.442 -6.630 8.774 1.00 51.44 183 PHE A O 1
ATOM 1458 N N . ALA A 1 184 ? -8.606 -7.694 7.183 1.00 41.34 184 ALA A N 1
ATOM 1459 C CA . ALA A 1 184 ? -9.608 -8.220 8.116 1.00 41.34 184 ALA A CA 1
ATOM 1460 C C . ALA A 1 184 ? -9.004 -9.171 9.173 1.00 41.34 184 ALA A C 1
ATOM 1462 O O . ALA A 1 184 ? -9.515 -9.215 10.289 1.00 41.34 184 ALA A O 1
ATOM 1463 N N . CYS A 1 185 ? -7.882 -9.847 8.881 1.00 41.03 185 CYS A N 1
ATOM 1464 C CA . CYS A 1 185 ? -7.108 -10.560 9.910 1.00 41.03 185 CYS A CA 1
ATOM 1465 C C . CYS A 1 185 ? -6.326 -9.608 10.838 1.00 41.03 185 CYS A C 1
ATOM 1467 O O . CYS A 1 185 ? -6.185 -9.881 12.022 1.00 41.03 185 CYS A O 1
ATOM 1469 N N . PHE A 1 186 ? -5.884 -8.445 10.353 1.00 47.75 186 PHE A N 1
ATOM 1470 C CA . PHE A 1 186 ? -4.912 -7.595 11.055 1.00 47.75 186 PHE A CA 1
ATOM 1471 C C . PHE A 1 186 ? -5.506 -6.495 11.956 1.00 47.75 186 PHE A C 1
ATOM 1473 O O . PHE A 1 186 ? -4.792 -5.960 12.815 1.00 47.75 186 PHE A O 1
ATOM 1480 N N . ILE A 1 187 ? -6.777 -6.126 11.759 1.00 44.09 187 ILE A N 1
ATOM 1481 C CA . ILE A 1 187 ? -7.410 -4.978 12.440 1.00 44.09 187 ILE A CA 1
ATOM 1482 C C . ILE A 1 187 ? -8.313 -5.408 13.612 1.00 44.09 187 ILE A C 1
ATOM 1484 O O . ILE A 1 187 ? -8.420 -4.688 14.601 1.00 44.09 187 ILE A O 1
ATOM 1488 N N . LEU A 1 188 ? -8.927 -6.596 13.555 1.00 41.06 188 LEU A N 1
ATOM 1489 C CA . LEU A 1 188 ? -10.022 -6.958 14.471 1.00 41.06 188 LEU A CA 1
ATOM 1490 C C . LEU A 1 188 ? -9.600 -7.681 15.763 1.00 41.06 188 LEU A C 1
ATOM 1492 O O . LEU A 1 188 ? -10.425 -7.866 16.659 1.00 41.06 188 LEU A O 1
ATOM 1496 N N . TYR A 1 189 ? -8.334 -8.082 15.904 1.00 42.19 189 TYR A N 1
ATOM 1497 C CA . TYR A 1 189 ? -7.906 -8.790 17.118 1.00 42.19 189 TYR A CA 1
ATOM 1498 C C . TYR A 1 189 ? -7.611 -7.854 18.295 1.00 42.19 189 TYR A C 1
ATOM 1500 O O . TYR A 1 189 ? -7.952 -8.174 19.433 1.00 42.19 189 TYR A O 1
ATOM 1508 N N . TYR A 1 190 ? -7.055 -6.662 18.044 1.00 44.56 190 TYR A N 1
ATOM 1509 C CA . TYR A 1 190 ? -6.765 -5.708 19.126 1.00 44.56 190 TYR A CA 1
ATOM 1510 C C . TYR A 1 190 ? -8.033 -5.082 19.724 1.00 44.56 190 TYR A C 1
ATOM 1512 O O . TYR A 1 190 ? -8.025 -4.606 20.855 1.00 44.56 190 TYR A O 1
ATOM 1520 N N . THR A 1 191 ? -9.133 -5.118 18.974 1.00 46.12 191 THR A N 1
ATOM 1521 C CA . THR A 1 191 ? -10.442 -4.620 19.392 1.00 46.12 191 THR A CA 1
ATOM 1522 C C . THR A 1 191 ? -11.193 -5.550 20.345 1.00 46.12 191 THR A C 1
ATOM 1524 O O . THR A 1 191 ? -12.048 -5.069 21.077 1.00 46.12 191 THR A O 1
ATOM 1527 N N . TYR A 1 192 ? -10.899 -6.857 20.362 1.00 42.19 192 TYR A N 1
ATOM 1528 C CA . TYR A 1 192 ? -11.650 -7.819 21.187 1.00 42.19 192 TYR A CA 1
ATOM 1529 C C . TYR A 1 192 ? -10.945 -8.206 22.498 1.00 42.19 192 TYR A C 1
ATOM 1531 O O . TYR A 1 192 ? -11.619 -8.577 23.451 1.00 42.19 192 TYR A O 1
ATOM 1539 N N . GLY A 1 193 ? -9.610 -8.121 22.565 1.00 45.62 193 GLY A N 1
ATOM 1540 C CA . GLY A 1 193 ? -8.836 -8.633 23.708 1.00 45.62 193 GLY A CA 1
ATOM 1541 C C . GLY A 1 193 ? -8.467 -7.624 24.804 1.00 45.62 193 GLY A C 1
ATOM 1542 O O . GLY A 1 193 ? -8.215 -8.048 25.922 1.00 45.62 193 GLY A O 1
ATOM 1543 N N . ASN A 1 194 ? -8.428 -6.318 24.506 1.00 43.25 194 ASN A N 1
ATOM 1544 C CA . ASN A 1 194 ? -7.888 -5.284 25.414 1.00 43.25 194 ASN A CA 1
ATOM 1545 C C . ASN A 1 194 ? -8.928 -4.250 25.894 1.00 43.25 194 ASN A C 1
ATOM 1547 O O . ASN A 1 194 ? -8.569 -3.242 26.499 1.00 43.25 194 ASN A O 1
ATOM 1551 N N . LEU A 1 195 ? -10.212 -4.460 25.588 1.00 46.50 195 LEU A N 1
ATOM 1552 C CA . LEU A 1 195 ? -11.316 -3.591 26.026 1.00 46.50 195 LEU A CA 1
ATOM 1553 C C . LEU A 1 195 ? -12.107 -4.167 27.217 1.00 46.50 195 LEU A C 1
ATOM 1555 O O . LEU A 1 195 ? -13.140 -3.603 27.578 1.00 46.50 195 LEU A O 1
ATOM 1559 N N . HIS A 1 196 ? -11.605 -5.240 27.837 1.00 41.00 196 HIS A N 1
ATOM 1560 C CA . HIS A 1 196 ? -12.129 -5.830 29.069 1.00 41.00 196 HIS A CA 1
ATOM 1561 C C . HIS A 1 196 ? -11.068 -5.842 30.164 1.00 41.00 196 HIS A C 1
ATOM 1563 O O . HIS A 1 196 ? -9.918 -6.221 29.852 1.00 41.00 196 HIS A O 1
#

Nearest PDB structures (foldseek):
  2eb1-assembly2_B  TM=8.697E-01  e=3.755E-08  Homo sapiens
  3o2r-assembly2_D  TM=8.718E-01  e=1.892E-06  Campylobacter jejuni subsp. jejuni NCTC 11168 = ATCC 700819
  1rc7-assembly1_A  TM=8.564E-01  e=4.265E-06  Aquifex aeolicus
  1yz9-assembly1_B  TM=8.257E-01  e=6.252E-06  Aquifex aeolicus
  3n3w-assembly1_B  TM=8.111E-01  e=7.569E-06  Campylobacter jejuni subsp. jejuni NCTC 11168 = ATCC 700819

Foldseek 3Di:
DDDDDDPVVLQAQDADPPVLRVLLVLVCVLLVHDFSHSVLLVQLQEDVQDPVDRHLQVLLVQLLVLLLVLLLVVCCVVCVPDDPVVSVVLSDLLRDLLLQLLLLLVSVVNVSHDHDDVVVVVLNVVSNVVSVVCVVDQLVVSRPDPPDDRDNSSSSSSSSNLSSRCSSVVNDSVVSNVSPSVCVSVNVPVVPPPPD

pLDDT: mean 80.02, std 18.56, range [36.16, 97.19]

InterPro domains:
  IPR000999 Ribonuclease III domain [PF00636] (58-168)
  IPR000999 Ribonuclease III domain [PS50142] (24-170)
  IPR000999 Ribonuclease III domain [SM00535] (39-186)
  IPR000999 Ribonuclease III domain [cd00593] (39-180)
  IPR036389 Ribonuclease III, endonuclease domain superfamily [G3DSA:1.10.1520.10] (18-188)
  IPR036389 Ribonuclease III, endonuclease domain superfamily [SSF69065] (22-183)

Sequence (196 aa):
MKLFTTSASLDRELQPSLEMKDSVTAMEKIVGHNFKNKRLLEEALTHSSITYFPSYKRLAVLGDAALGLAMSKHLFRAYPNMDQGKFSELRSANVSKRKFACAAVKHGFYDYLRHNSPALDNEVRELAREVSIWNGKNEATLVYDGAIQPSRVLAEIVESVAAAIYVDLNYDLDKLWMVRISFACFILYYTYGNLH

Solvent-accessible surface area (backbone atoms only — not comparable to full-atom values): 11140 Å² total; per-residue (Å²): 135,93,76,90,88,53,85,81,60,64,80,41,77,34,78,48,56,84,89,44,41,65,39,43,56,52,48,29,62,70,41,71,49,86,65,56,33,30,46,42,46,45,27,20,32,21,36,74,69,38,79,94,51,69,39,17,66,69,33,18,60,50,9,50,54,48,52,49,49,45,49,50,56,49,49,51,70,74,41,78,84,60,52,73,66,61,48,51,50,55,47,50,73,60,60,37,55,50,61,32,20,50,49,23,55,79,70,49,52,66,84,44,46,46,66,74,55,77,70,52,57,55,55,53,49,54,51,43,53,50,52,58,64,44,74,79,49,71,77,78,61,79,80,71,73,89,84,68,82,51,51,62,65,39,16,37,39,48,20,2,44,50,23,29,51,24,54,67,56,70,67,35,56,70,58,46,66,64,49,64,38,79,48,75,75,72,55,58,58,71,67,70,69,72,80,115

Mean predicted aligned error: 8.32 Å